Protein AF-A0A553NTA3-F1 (afdb_monomer)

Foldseek 3Di:
DDDDDDDDDDDDDDDDDDDDPDDDDDDDDPDDPPDDPPDPPDDPDPDDPQFWFAAPQQQAIDSDPVVSVVCVVVVVSVVVAPCQFDDPDDFDKDKDKAQDPVVVVVVCLVVLVVQQWDWDDDDPFKTKIDGLLAQPPDDPDDDRPCSDDNWRFMKMKGWHWGAPDPDNPDRTGPRTGTMIIIIHTSDTPDDDDLQSGDARPVLLLVLLVCVLVVNDPVLSQVVQVVVCVVPVSHRRDDPVSSVVSCVVLVRDDDPPPDDDDDDPPPPPPDPPDPDPSPPDPPPPPPPPVVVVVVVVVVVVVVVVVLVVLVVVLVVLVVVLVVVVPDPPDDPVVNVVSVVVSVVSVVVSVVVVVVVVVD

InterPro domains:
  IPR013087 Zinc finger C2H2-type [PS50157] (53-80)

pLDDT: mean 77.67, std 17.54, range [37.38, 97.25]

Nearest PDB structures (foldseek):
  5j2l-assembly1_B  TM=8.093E-01  e=4.383E+00  synthetic construct
  2q0o-assembly1_C  TM=8.498E-01  e=9.986E+00  Sinorhizobium fredii NGR234
  3lay-assembly1_J  TM=6.394E-01  e=9.416E+00  Salmonella enterica subsp. enterica serovar Typhimurium

Organism: Tigriopus californicus (NCBI:txid6832)

Radius of gyration: 33.19 Å; Cα contacts (8 Å, |Δi|>4): 346; chains: 1; bounding box: 99×61×91 Å

Structure (mmCIF, N/CA/C/O backbone):
data_AF-A0A553NTA3-F1
#
_entry.id   AF-A0A553NTA3-F1
#
loop_
_atom_site.group_PDB
_atom_site.id
_atom_site.type_symbol
_atom_site.label_atom_id
_atom_site.label_alt_id
_atom_site.label_comp_id
_atom_site.label_asym_id
_atom_site.label_entity_id
_atom_site.label_seq_id
_atom_site.pdbx_PDB_ins_code
_atom_site.Cartn_x
_atom_site.Cartn_y
_atom_site.Cartn_z
_atom_site.occupancy
_atom_site.B_iso_or_equiv
_atom_site.auth_seq_id
_atom_site.auth_comp_id
_atom_site.auth_asym_id
_atom_site.auth_atom_id
_atom_site.pdbx_PDB_model_num
ATOM 1 N N . MET A 1 1 ? -42.670 -29.962 12.485 1.00 43.25 1 MET A N 1
ATOM 2 C CA . MET A 1 1 ? -42.059 -28.717 11.975 1.00 43.25 1 MET A CA 1
ATOM 3 C C . MET A 1 1 ? -42.484 -28.593 10.528 1.00 43.25 1 MET A C 1
ATOM 5 O O . MET A 1 1 ? -42.242 -29.522 9.773 1.00 43.25 1 MET A O 1
ATOM 9 N N . ALA A 1 2 ? -43.254 -27.555 10.211 1.00 37.47 2 ALA A N 1
ATOM 10 C CA . ALA A 1 2 ? -43.907 -27.389 8.919 1.00 37.47 2 ALA A CA 1
ATOM 11 C C . ALA A 1 2 ? -42.908 -26.874 7.873 1.00 37.47 2 ALA A C 1
ATOM 13 O O . ALA A 1 2 ? -42.257 -25.853 8.089 1.00 37.47 2 ALA A O 1
ATOM 14 N N . GLU A 1 3 ? -42.793 -27.595 6.760 1.00 43.12 3 GLU A N 1
ATOM 15 C CA . GLU A 1 3 ? -42.038 -27.186 5.579 1.00 43.12 3 GLU A CA 1
ATOM 16 C C . GLU A 1 3 ? -42.851 -26.152 4.790 1.00 43.12 3 GLU A C 1
ATOM 18 O O . GLU A 1 3 ? -43.886 -26.470 4.205 1.00 43.12 3 GLU A O 1
ATOM 23 N N . MET A 1 4 ? -42.384 -24.903 4.767 1.00 47.22 4 MET A N 1
ATOM 24 C CA . MET A 1 4 ? -42.867 -23.885 3.834 1.00 47.22 4 MET A CA 1
ATOM 25 C C . MET A 1 4 ? -42.024 -23.948 2.559 1.00 47.22 4 MET A C 1
ATOM 27 O O . MET A 1 4 ? -40.854 -23.565 2.551 1.00 47.22 4 MET A O 1
ATOM 31 N N . ARG A 1 5 ? -42.627 -24.450 1.479 1.00 45.56 5 ARG A N 1
ATOM 32 C CA . ARG A 1 5 ? -42.113 -24.313 0.112 1.00 45.56 5 ARG A CA 1
ATOM 33 C C . ARG A 1 5 ? -42.476 -22.925 -0.416 1.00 45.56 5 ARG A C 1
ATOM 35 O O . ARG A 1 5 ? -43.644 -22.554 -0.383 1.00 45.56 5 ARG A O 1
ATOM 42 N N . ASN A 1 6 ? -41.480 -22.206 -0.925 1.00 46.06 6 ASN A N 1
ATOM 43 C CA . ASN A 1 6 ? -41.642 -20.979 -1.707 1.00 46.06 6 ASN A CA 1
ATOM 44 C C . ASN A 1 6 ? -41.780 -21.350 -3.196 1.00 46.06 6 ASN A C 1
ATOM 46 O O . ASN A 1 6 ? -40.856 -21.972 -3.727 1.00 46.06 6 ASN A O 1
ATOM 50 N N . PRO A 1 7 ? -42.887 -21.006 -3.874 1.00 58.50 7 PRO A N 1
ATOM 51 C CA . PRO A 1 7 ? -42.981 -21.028 -5.328 1.00 58.50 7 PRO A CA 1
ATOM 52 C C . PRO A 1 7 ? -42.823 -19.609 -5.909 1.00 58.50 7 PRO A C 1
ATOM 54 O O . PRO A 1 7 ? -43.088 -18.638 -5.205 1.00 58.50 7 PRO A O 1
ATOM 57 N N . LEU A 1 8 ? -42.525 -19.535 -7.216 1.00 47.47 8 LEU A N 1
ATOM 58 C CA . LEU A 1 8 ? -42.349 -18.333 -8.064 1.00 47.47 8 LEU A CA 1
ATOM 59 C C . LEU A 1 8 ? -40.892 -17.815 -8.010 1.00 47.47 8 LEU A C 1
ATOM 61 O O . LEU A 1 8 ? -40.367 -17.553 -6.938 1.00 47.47 8 LEU A O 1
ATOM 65 N N . ASP A 1 9 ? -40.108 -17.809 -9.092 1.00 45.38 9 ASP A N 1
ATOM 66 C CA . ASP A 1 9 ? -40.417 -17.192 -10.381 1.00 45.38 9 ASP A CA 1
ATOM 67 C C . ASP A 1 9 ? -40.017 -18.021 -11.612 1.00 45.38 9 ASP A C 1
ATOM 69 O O . ASP A 1 9 ? -38.935 -18.602 -11.716 1.00 45.38 9 ASP A O 1
ATOM 73 N N . VAL A 1 10 ? -40.941 -18.011 -12.570 1.00 47.94 10 VAL A N 1
ATOM 74 C CA . VAL A 1 10 ? -40.826 -18.492 -13.945 1.00 47.94 10 VAL A CA 1
ATOM 75 C C . VAL A 1 10 ? -40.303 -17.328 -14.788 1.00 47.94 10 VAL A C 1
ATOM 77 O O . VAL A 1 10 ? -40.961 -16.294 -14.869 1.00 47.94 10 VAL A O 1
ATOM 80 N N . VAL A 1 11 ? -39.142 -17.485 -15.426 1.00 55.44 11 VAL A N 1
ATOM 81 C CA . VAL A 1 11 ? -38.647 -16.533 -16.435 1.00 55.44 11 VAL A CA 1
ATOM 82 C C . VAL A 1 11 ? -39.011 -17.072 -17.824 1.00 55.44 11 VAL A C 1
ATOM 84 O O . VAL A 1 11 ? -38.673 -18.225 -18.107 1.00 55.44 11 VAL A O 1
ATOM 87 N N . PRO A 1 12 ? -39.691 -16.297 -18.692 1.00 59.12 12 PRO A N 1
ATOM 88 C CA . PRO A 1 12 ? -40.005 -16.727 -20.050 1.00 59.12 12 PRO A CA 1
ATOM 89 C C . PRO A 1 12 ? -38.754 -16.746 -20.933 1.00 59.12 12 PRO A C 1
ATOM 91 O O . PRO A 1 12 ? -37.949 -15.816 -20.924 1.00 59.12 12 PRO A O 1
ATOM 94 N N . LEU A 1 13 ? -38.630 -17.819 -21.710 1.00 54.59 13 LEU A N 1
ATOM 95 C CA . LEU A 1 13 ? -37.690 -17.980 -22.810 1.00 54.59 13 LEU A CA 1
ATOM 96 C C . LEU A 1 13 ? -38.308 -17.292 -24.042 1.00 54.59 13 LEU A C 1
ATOM 98 O O . LEU A 1 13 ? -39.323 -17.767 -24.547 1.00 54.59 13 LEU A O 1
ATOM 102 N N . GLU A 1 14 ? -37.744 -16.175 -24.501 1.00 54.28 14 GLU A N 1
ATOM 103 C CA . GLU A 1 14 ? -38.125 -15.575 -25.786 1.00 54.28 14 GLU A CA 1
ATOM 104 C C . GLU A 1 14 ? -37.114 -15.967 -26.867 1.00 54.28 14 GLU A C 1
ATOM 106 O O . GLU A 1 14 ? -35.981 -15.485 -26.910 1.00 54.28 14 GLU A O 1
ATOM 111 N N . ASP A 1 15 ? -37.572 -16.868 -27.735 1.00 52.31 15 ASP A N 1
ATOM 112 C CA . ASP A 1 15 ? -37.035 -17.139 -29.062 1.00 52.31 15 ASP A CA 1
ATOM 113 C C . ASP A 1 15 ? -37.340 -15.958 -29.994 1.00 52.31 15 ASP A C 1
ATOM 115 O O . ASP A 1 15 ? -38.503 -15.683 -30.290 1.00 52.31 15 ASP A O 1
ATOM 119 N N . GLN A 1 16 ? -36.310 -15.313 -30.544 1.00 49.25 16 GLN A N 1
ATOM 120 C CA . GLN A 1 16 ? -36.425 -14.606 -31.823 1.00 49.25 16 GLN A CA 1
ATOM 121 C C . GLN A 1 16 ? -35.212 -14.917 -32.696 1.00 49.25 16 GLN A C 1
ATOM 123 O O . GLN A 1 16 ? -34.158 -14.290 -32.615 1.00 49.25 16 GLN A O 1
ATOM 128 N N . ALA A 1 17 ? -35.397 -15.922 -33.549 1.00 48.81 17 ALA A N 1
ATOM 129 C CA . ALA A 1 17 ? -34.580 -16.165 -34.721 1.00 48.81 17 ALA A CA 1
ATOM 130 C C . ALA A 1 17 ? -35.102 -15.291 -35.872 1.00 48.81 17 ALA A C 1
ATOM 132 O O . ALA A 1 17 ? -36.117 -15.606 -36.492 1.00 48.81 17 ALA A O 1
ATOM 133 N N . THR A 1 18 ? -34.402 -14.202 -36.178 1.00 52.75 18 THR A N 1
ATOM 134 C CA . THR A 1 18 ? -34.519 -13.504 -37.462 1.00 52.75 18 THR A CA 1
ATOM 135 C C . THR A 1 18 ? -33.381 -13.967 -38.364 1.00 52.75 18 THR A C 1
ATOM 137 O O . THR A 1 18 ? -32.219 -13.601 -38.198 1.00 52.75 18 THR A O 1
ATOM 140 N N . ALA A 1 19 ? -33.724 -14.843 -39.307 1.00 48.69 19 ALA A N 1
ATOM 141 C CA . ALA A 1 19 ? -32.855 -15.236 -40.404 1.00 48.69 19 ALA A CA 1
ATOM 142 C C . ALA A 1 19 ? -32.821 -14.100 -41.433 1.00 48.69 19 ALA A C 1
ATOM 144 O O . ALA A 1 19 ? -33.771 -13.923 -42.194 1.00 48.69 19 ALA A O 1
ATOM 145 N N . ASP A 1 20 ? -31.735 -13.330 -41.435 1.00 49.38 20 ASP A N 1
ATOM 146 C CA . ASP A 1 20 ? -31.489 -12.292 -42.432 1.00 49.38 20 ASP A CA 1
ATOM 147 C C . ASP A 1 20 ? -30.629 -12.874 -43.567 1.00 49.38 20 ASP A C 1
ATOM 149 O O . ASP A 1 20 ? -29.444 -13.185 -43.403 1.00 49.38 20 ASP A O 1
ATOM 153 N N . LEU A 1 21 ? -31.265 -13.099 -44.719 1.00 55.56 21 LEU A N 1
ATOM 154 C CA . LEU A 1 21 ? -30.644 -13.568 -45.957 1.00 55.56 21 LEU A CA 1
ATOM 155 C C . LEU A 1 21 ? -29.811 -12.432 -46.566 1.00 55.56 21 LEU A C 1
ATOM 157 O O . LEU A 1 21 ? -30.273 -11.684 -47.425 1.00 55.56 21 LEU A O 1
ATOM 161 N N . SER A 1 22 ? -28.559 -12.319 -46.127 1.00 57.84 22 SER A N 1
ATOM 162 C CA . SER A 1 22 ? -27.581 -11.404 -46.718 1.00 57.84 22 SER A CA 1
ATOM 163 C C . SER A 1 22 ? -26.969 -12.001 -47.989 1.00 57.84 22 SER A C 1
ATOM 165 O O . SER A 1 22 ? -26.365 -13.074 -47.969 1.00 57.84 22 SER A O 1
ATOM 167 N N . LEU A 1 23 ? -27.134 -11.285 -49.103 1.00 61.41 23 LEU A N 1
ATOM 168 C CA . LEU A 1 23 ? -26.504 -11.548 -50.399 1.00 61.41 23 LEU A CA 1
ATOM 169 C C . LEU A 1 23 ? -24.963 -11.569 -50.297 1.00 61.41 23 LEU A C 1
ATOM 171 O O . LEU A 1 23 ? -24.394 -10.831 -49.490 1.00 61.41 23 LEU A O 1
ATOM 175 N N . PRO A 1 24 ? -24.265 -12.360 -51.135 1.00 60.53 24 PRO A N 1
ATOM 176 C CA . PRO A 1 24 ? -22.808 -12.399 -51.149 1.00 60.53 24 PRO A CA 1
ATOM 177 C C . PRO A 1 24 ? -22.231 -11.071 -51.655 1.00 60.53 24 PRO A C 1
ATOM 179 O O . PRO A 1 24 ? -22.451 -10.670 -52.799 1.00 60.53 24 PRO A O 1
ATOM 182 N N . SER A 1 25 ? -21.469 -10.400 -50.792 1.00 68.62 25 SER A N 1
ATOM 183 C CA . SER A 1 25 ? -20.693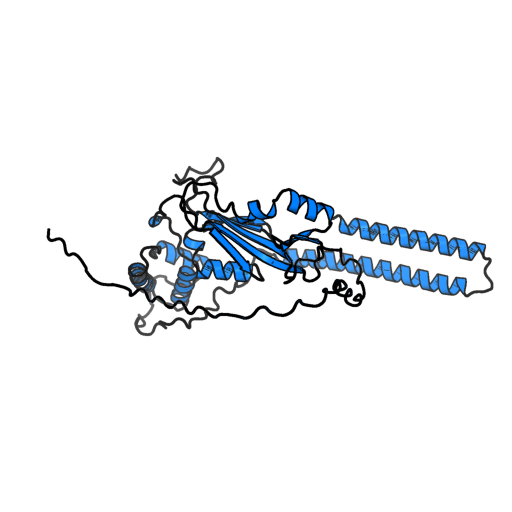 -9.210 -51.141 1.00 68.62 25 SER A CA 1
ATOM 184 C C . SER A 1 25 ? -19.638 -9.528 -52.212 1.00 68.62 25 SER A C 1
ATOM 186 O O . SER A 1 25 ? -19.045 -10.611 -52.186 1.00 68.62 25 SER A O 1
ATOM 188 N N . PRO A 1 26 ? -19.364 -8.595 -53.142 1.00 72.00 26 PRO A N 1
ATOM 189 C CA . PRO A 1 26 ? -18.332 -8.768 -54.158 1.00 72.00 26 PRO A CA 1
ATOM 190 C C . PRO A 1 26 ? -16.935 -8.915 -53.526 1.00 72.00 26 PRO A C 1
ATOM 192 O O . PRO A 1 26 ? -16.688 -8.374 -52.445 1.00 72.00 26 PRO A O 1
ATOM 195 N N . PRO A 1 27 ? -16.008 -9.632 -54.189 1.00 66.44 27 PRO A N 1
ATOM 196 C CA . PRO A 1 27 ? -14.665 -9.861 -53.673 1.00 66.44 27 PRO A CA 1
ATOM 197 C C . PRO A 1 27 ? -13.916 -8.535 -53.517 1.00 66.44 27 PRO A C 1
ATOM 199 O O . PRO A 1 27 ? -13.725 -7.791 -54.481 1.00 66.44 27 PRO A O 1
ATOM 202 N N . SER A 1 28 ? -13.489 -8.253 -52.287 1.00 66.62 28 SER A N 1
ATOM 203 C CA . SER A 1 28 ? -12.656 -7.099 -51.965 1.00 66.62 28 SER A CA 1
ATOM 204 C C . SER A 1 28 ? -11.348 -7.134 -52.766 1.00 66.62 28 SER A C 1
ATOM 206 O O . SER A 1 28 ? -10.752 -8.207 -52.911 1.00 66.62 28 SER A O 1
ATOM 208 N N . PRO A 1 29 ? -10.867 -5.982 -53.266 1.00 70.50 29 PRO A N 1
ATOM 209 C CA . PRO A 1 29 ? -9.582 -5.903 -53.945 1.00 70.50 29 PRO A CA 1
ATOM 210 C C . PRO A 1 29 ? -8.446 -6.356 -53.010 1.00 70.50 29 PRO A C 1
ATOM 212 O O . PRO A 1 29 ? -8.540 -6.159 -51.793 1.00 70.50 29 PRO A O 1
ATOM 215 N N . PRO A 1 30 ? -7.374 -6.963 -53.556 1.00 64.88 30 PRO A N 1
ATOM 216 C CA . PRO A 1 30 ? -6.257 -7.469 -52.769 1.00 64.88 30 PRO A CA 1
ATOM 217 C C . PRO A 1 30 ? -5.676 -6.342 -51.916 1.00 64.88 30 PRO A C 1
ATOM 219 O O . PRO A 1 30 ? -5.189 -5.336 -52.433 1.00 64.88 30 PRO A O 1
ATOM 222 N N . SER A 1 31 ? -5.769 -6.511 -50.598 1.00 60.03 31 SER A N 1
ATOM 223 C CA . SER A 1 31 ? -5.253 -5.569 -49.615 1.00 60.03 31 SER A CA 1
ATOM 224 C C . SER A 1 31 ? -3.749 -5.416 -49.825 1.00 60.03 31 SER A C 1
ATOM 226 O O . SER A 1 31 ? -2.985 -6.357 -49.604 1.00 60.03 31 SER A O 1
ATOM 228 N N . GLN A 1 32 ? -3.325 -4.239 -50.291 1.00 62.75 32 GLN A N 1
ATOM 229 C CA . GLN A 1 32 ? -1.912 -3.881 -50.298 1.00 62.75 32 GLN A CA 1
ATOM 230 C C . GLN A 1 32 ? -1.373 -4.015 -48.866 1.00 62.75 32 GLN A C 1
ATOM 232 O O . GLN A 1 32 ? -2.043 -3.561 -47.936 1.00 62.75 32 GLN A O 1
ATOM 237 N N . PRO A 1 33 ? -0.196 -4.635 -48.667 1.00 60.59 33 PRO A N 1
ATOM 238 C CA . PRO A 1 33 ? 0.420 -4.725 -47.354 1.00 60.59 33 PRO A CA 1
ATOM 239 C C . PRO A 1 33 ? 0.660 -3.308 -46.836 1.00 60.59 33 PRO A C 1
ATOM 241 O O . PRO A 1 33 ? 1.501 -2.577 -47.362 1.00 60.59 33 PRO A O 1
ATOM 244 N N . SER A 1 34 ? -0.130 -2.924 -45.834 1.00 56.81 34 SER A N 1
ATOM 245 C CA . SER A 1 34 ? -0.027 -1.658 -45.125 1.00 56.81 34 SER A CA 1
ATOM 246 C C . SER A 1 34 ? 1.423 -1.479 -44.701 1.00 56.81 34 SER A C 1
ATOM 248 O O . SER A 1 34 ? 1.960 -2.303 -43.955 1.00 56.81 34 SER A O 1
ATOM 250 N N . GLN A 1 35 ? 2.080 -0.440 -45.218 1.00 59.94 35 GLN A N 1
ATOM 251 C CA . GLN A 1 35 ? 3.416 -0.091 -44.761 1.00 59.94 35 GLN A CA 1
ATOM 252 C C . GLN A 1 35 ? 3.376 0.069 -43.233 1.00 59.94 35 GLN A C 1
ATOM 254 O O . GLN A 1 35 ? 2.409 0.634 -42.709 1.00 59.94 35 GLN A O 1
ATOM 259 N N . PRO A 1 36 ? 4.370 -0.469 -42.501 1.00 62.12 36 PRO A N 1
ATOM 260 C CA . PRO A 1 36 ? 4.424 -0.309 -41.058 1.00 62.12 36 PRO A CA 1
ATOM 261 C C . PRO A 1 36 ? 4.381 1.188 -40.729 1.00 62.12 36 PRO A C 1
ATOM 263 O O . PRO A 1 36 ? 5.022 1.965 -41.441 1.00 62.12 36 PRO A O 1
ATOM 266 N N . PRO A 1 37 ? 3.624 1.595 -39.694 1.00 64.56 37 PRO A N 1
ATOM 267 C CA . PRO A 1 37 ? 3.453 2.998 -39.345 1.00 64.56 37 PRO A CA 1
ATOM 268 C C . PRO A 1 37 ? 4.821 3.673 -39.255 1.00 64.56 37 PRO A C 1
ATOM 270 O O . PRO A 1 37 ? 5.710 3.190 -38.545 1.00 64.56 37 PRO A O 1
ATOM 273 N N . GLU A 1 38 ? 4.992 4.745 -40.032 1.00 53.22 38 GLU A N 1
ATOM 274 C CA . GLU A 1 38 ? 6.229 5.516 -40.073 1.00 53.22 38 GLU A CA 1
ATOM 275 C C . GLU A 1 38 ? 6.639 5.893 -38.649 1.00 53.22 38 GLU A C 1
ATOM 277 O O . GLU A 1 38 ? 5.829 6.343 -37.832 1.00 53.22 38 GLU A O 1
ATOM 282 N N . ARG A 1 39 ? 7.914 5.647 -38.334 1.00 56.12 39 ARG A N 1
ATOM 283 C CA . ARG A 1 39 ? 8.499 5.955 -37.030 1.00 56.12 39 ARG A CA 1
ATOM 284 C C . ARG A 1 39 ? 8.246 7.444 -36.750 1.00 56.12 39 ARG A C 1
ATOM 286 O O . ARG A 1 39 ? 8.665 8.259 -37.573 1.00 56.12 39 ARG A O 1
ATOM 293 N N . PRO A 1 40 ? 7.592 7.820 -35.633 1.00 57.38 40 PRO A N 1
ATOM 294 C CA . PRO A 1 40 ? 7.376 9.225 -35.324 1.00 57.38 40 PRO A CA 1
ATOM 295 C C . PRO A 1 40 ? 8.726 9.960 -35.305 1.00 57.38 40 PRO A C 1
ATOM 297 O O . PRO A 1 40 ? 9.733 9.360 -34.903 1.00 57.38 40 PRO A O 1
ATOM 300 N N . PRO A 1 41 ? 8.765 11.220 -35.777 1.00 52.00 41 PRO A N 1
ATOM 301 C CA . PRO A 1 41 ? 9.994 11.985 -35.922 1.00 52.00 41 PRO A CA 1
ATOM 302 C C . PRO A 1 41 ? 10.757 11.967 -34.602 1.00 52.00 41 PRO A C 1
ATOM 304 O O . PRO A 1 41 ? 10.201 12.267 -33.546 1.00 52.00 41 PRO A O 1
ATOM 307 N N . ALA A 1 42 ? 12.013 11.527 -34.684 1.00 41.75 42 ALA A N 1
ATOM 308 C CA . ALA A 1 42 ? 12.891 11.331 -33.546 1.00 41.75 42 ALA A CA 1
ATOM 309 C C . ALA A 1 42 ? 12.917 12.603 -32.690 1.00 41.75 42 ALA A C 1
ATOM 311 O O . ALA A 1 42 ? 13.457 13.630 -33.101 1.00 41.75 42 ALA A O 1
ATOM 312 N N . PHE A 1 43 ? 12.305 12.533 -31.507 1.00 47.25 43 PHE A N 1
ATOM 313 C CA . PHE A 1 43 ? 12.477 13.562 -30.493 1.00 47.25 43 PHE A CA 1
ATOM 314 C C . PHE A 1 43 ? 13.970 13.673 -30.154 1.00 47.25 43 PHE A C 1
ATOM 316 O O . PHE A 1 43 ? 14.673 12.657 -30.212 1.00 47.25 43 PHE A O 1
ATOM 323 N N . PRO A 1 44 ? 14.472 14.877 -29.822 1.00 44.12 44 PRO A N 1
ATOM 324 C CA . PRO A 1 44 ? 15.877 15.075 -29.511 1.00 44.12 44 PRO A CA 1
ATOM 325 C C . PRO A 1 44 ? 16.248 14.143 -28.364 1.00 44.12 44 PRO A C 1
ATOM 327 O O . PRO A 1 44 ? 15.721 14.262 -27.259 1.00 44.12 44 PRO A O 1
ATOM 330 N N . LEU A 1 45 ? 17.109 13.179 -28.682 1.00 42.88 45 LEU A N 1
ATOM 331 C CA . LEU A 1 45 ? 17.653 12.188 -27.772 1.00 42.88 45 LEU A CA 1
ATOM 332 C C . LEU A 1 45 ? 18.473 12.929 -26.713 1.00 42.88 45 LEU A C 1
ATOM 334 O O . LEU A 1 45 ? 19.672 13.151 -26.876 1.00 42.88 45 LEU A O 1
ATOM 338 N N . THR A 1 46 ? 17.823 13.345 -25.630 1.00 46.34 46 THR A N 1
ATOM 339 C CA . THR A 1 46 ? 18.521 13.533 -24.363 1.00 46.34 46 THR A CA 1
ATOM 340 C C . THR A 1 46 ? 19.131 12.178 -24.024 1.00 46.34 46 THR A C 1
ATOM 342 O O . THR A 1 46 ? 18.414 11.175 -24.042 1.00 46.34 46 THR A O 1
ATOM 345 N N . LEU A 1 47 ? 20.453 12.158 -23.837 1.00 44.84 47 LEU A N 1
ATOM 346 C CA . LEU A 1 47 ? 21.259 10.966 -23.577 1.00 44.84 47 LEU A CA 1
ATOM 347 C C . LEU A 1 47 ? 20.519 10.002 -22.631 1.00 44.84 47 LEU A C 1
ATOM 349 O O . LEU A 1 47 ? 20.036 10.426 -21.586 1.00 44.84 47 LEU A O 1
ATOM 353 N N . ASP A 1 48 ? 20.449 8.731 -23.029 1.00 49.66 48 ASP A N 1
ATOM 354 C CA . ASP A 1 48 ? 19.904 7.586 -22.282 1.00 49.66 48 ASP A CA 1
ATOM 355 C C . ASP A 1 48 ? 18.391 7.307 -22.345 1.00 49.66 48 ASP A C 1
ATOM 357 O O . ASP A 1 48 ? 17.823 6.683 -21.444 1.00 49.66 48 ASP A O 1
ATOM 361 N N . SER A 1 49 ? 17.720 7.602 -23.465 1.00 53.97 49 SER A N 1
ATOM 362 C CA . SER A 1 49 ? 16.487 6.867 -23.795 1.00 53.97 49 SER A CA 1
ATOM 363 C C . SER A 1 49 ? 16.836 5.419 -24.174 1.00 53.97 49 SER A C 1
ATOM 365 O O . SER A 1 49 ? 16.923 5.069 -25.354 1.00 53.97 49 SER A O 1
ATOM 367 N N . PHE A 1 50 ? 17.098 4.575 -23.175 1.00 69.88 50 PHE A N 1
ATOM 368 C CA . PHE A 1 50 ? 17.315 3.150 -23.390 1.00 69.88 50 PHE A CA 1
ATOM 369 C C . PHE A 1 50 ? 16.114 2.565 -24.136 1.00 69.88 50 PHE A C 1
ATOM 371 O O . PHE A 1 50 ? 14.959 2.783 -23.769 1.00 69.88 50 PHE A O 1
ATOM 378 N N . GLU A 1 51 ? 16.389 1.831 -25.209 1.00 85.00 51 GLU A N 1
ATOM 379 C CA . GLU A 1 51 ? 15.371 1.133 -25.980 1.00 85.00 51 GLU A CA 1
ATOM 380 C C . GLU A 1 51 ? 14.673 0.102 -25.078 1.00 85.00 51 GLU A C 1
ATOM 382 O O . GLU A 1 51 ? 15.231 -0.948 -24.753 1.00 85.00 51 GLU A O 1
ATOM 387 N N . MET A 1 52 ? 13.453 0.410 -24.634 1.00 90.94 52 MET A N 1
ATOM 388 C CA . MET A 1 52 ? 12.689 -0.478 -23.760 1.00 90.94 52 MET A CA 1
ATOM 389 C C . MET A 1 52 ? 11.803 -1.402 -24.587 1.00 90.94 52 MET A C 1
ATOM 391 O O . MET A 1 52 ? 11.009 -0.970 -25.423 1.00 90.94 52 MET A O 1
ATOM 395 N N . PHE A 1 53 ? 11.889 -2.696 -24.302 1.00 92.94 53 PHE A N 1
ATOM 396 C CA . PHE A 1 53 ? 11.084 -3.734 -24.934 1.00 92.94 53 PHE A CA 1
ATOM 397 C C . PHE A 1 53 ? 9.970 -4.159 -23.990 1.00 92.94 53 PHE A C 1
ATOM 399 O O . PHE A 1 53 ? 10.217 -4.318 -22.796 1.00 92.94 53 PHE A O 1
ATOM 406 N N . HIS A 1 54 ? 8.754 -4.388 -24.484 1.00 92.75 54 HIS A N 1
ATOM 407 C CA . HIS A 1 54 ? 7.648 -4.830 -23.632 1.00 92.75 54 HIS A CA 1
ATOM 408 C C . HIS A 1 54 ? 7.136 -6.228 -23.986 1.00 92.75 54 HIS A C 1
ATOM 410 O O . HIS A 1 54 ? 7.253 -6.718 -25.107 1.00 92.75 54 HIS A O 1
ATOM 416 N N . CYS A 1 55 ? 6.554 -6.899 -22.995 1.00 91.19 55 CYS A N 1
ATOM 417 C CA . CYS A 1 55 ? 5.798 -8.127 -23.207 1.00 91.19 55 CYS A CA 1
ATOM 418 C C . CYS A 1 55 ? 4.326 -7.784 -23.455 1.00 91.19 55 CYS A C 1
ATOM 420 O O . CYS A 1 55 ? 3.669 -7.273 -22.551 1.00 91.19 55 CYS A O 1
ATOM 422 N N . GLY A 1 56 ? 3.786 -8.114 -24.632 1.00 87.94 56 GLY A N 1
ATOM 423 C CA . GLY A 1 56 ? 2.383 -7.830 -24.971 1.00 87.94 56 GLY A CA 1
ATOM 424 C C . GLY A 1 56 ? 1.345 -8.524 -24.076 1.00 87.94 56 GLY A C 1
ATOM 425 O O . GLY A 1 56 ? 0.205 -8.086 -24.017 1.00 87.94 56 GLY A O 1
ATOM 426 N N . GLN A 1 57 ? 1.733 -9.567 -23.331 1.00 87.75 57 GLN A N 1
ATOM 427 C CA . GLN A 1 57 ? 0.828 -10.276 -22.416 1.00 87.75 57 GLN A CA 1
ATOM 428 C C . GLN A 1 57 ? 0.781 -9.649 -21.014 1.00 87.75 57 GLN A C 1
ATOM 430 O O . GLN A 1 57 ? -0.291 -9.336 -20.507 1.00 87.75 57 GLN A O 1
ATOM 435 N N . CYS A 1 58 ? 1.932 -9.458 -20.357 1.00 85.69 58 CYS A N 1
ATOM 436 C CA . CYS A 1 58 ? 1.975 -8.953 -18.974 1.00 85.69 58 CYS A CA 1
ATOM 437 C C . CYS A 1 58 ? 2.318 -7.464 -18.856 1.00 85.69 58 CYS A C 1
ATOM 439 O O . CYS A 1 58 ? 2.350 -6.942 -17.742 1.00 85.69 58 CYS A O 1
ATOM 441 N N . ARG A 1 59 ? 2.616 -6.793 -19.976 1.00 88.88 59 AR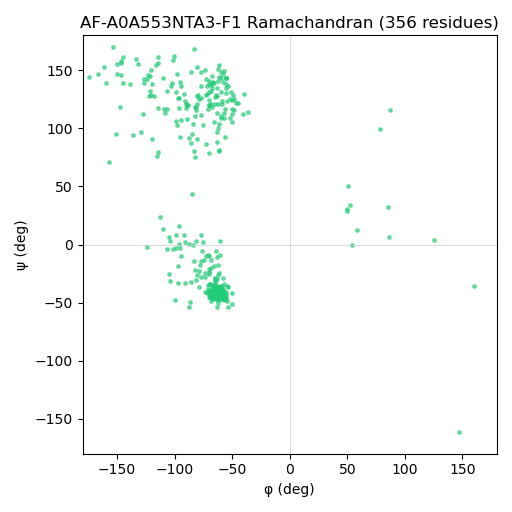G A N 1
ATOM 442 C CA . ARG A 1 59 ? 3.036 -5.383 -20.066 1.00 88.88 59 ARG A CA 1
ATOM 443 C C . ARG A 1 59 ? 4.307 -5.023 -19.289 1.00 88.88 59 ARG A C 1
ATOM 445 O O . ARG A 1 59 ? 4.619 -3.845 -19.129 1.00 88.88 59 ARG A O 1
ATOM 452 N N . LYS A 1 60 ? 5.064 -6.022 -18.825 1.00 89.94 60 LYS A N 1
ATOM 453 C CA . LYS A 1 60 ? 6.383 -5.815 -18.219 1.00 89.94 60 LYS A CA 1
ATOM 454 C C . LYS A 1 60 ? 7.358 -5.303 -19.276 1.00 89.94 60 LYS A C 1
ATOM 456 O O . LYS A 1 60 ? 7.343 -5.800 -20.405 1.00 89.94 60 LYS A O 1
ATOM 461 N N . THR A 1 61 ? 8.201 -4.354 -18.891 1.00 92.25 61 THR A N 1
ATOM 462 C CA . THR A 1 61 ? 9.258 -3.809 -19.742 1.00 92.25 61 THR A CA 1
ATOM 463 C C . THR A 1 61 ? 10.628 -4.389 -19.400 1.00 92.25 61 THR A C 1
ATOM 465 O O . THR A 1 61 ? 10.845 -4.967 -18.329 1.00 92.25 61 THR A O 1
ATOM 468 N N . PHE A 1 62 ? 11.531 -4.303 -20.368 1.00 92.62 62 PHE A N 1
ATOM 469 C CA . PHE A 1 62 ? 12.841 -4.928 -20.371 1.00 92.62 62 PHE A CA 1
ATOM 470 C C . PHE A 1 62 ? 13.834 -4.006 -21.068 1.00 92.62 62 PHE A C 1
ATOM 472 O O . PHE A 1 62 ? 13.527 -3.477 -22.132 1.00 92.62 62 PHE A O 1
ATOM 479 N N . SER A 1 63 ? 15.045 -3.896 -20.529 1.00 91.50 63 SER A N 1
ATOM 480 C CA . SER A 1 63 ? 16.129 -3.114 -21.138 1.00 91.50 63 SER A CA 1
ATOM 481 C C . SER A 1 63 ? 16.733 -3.763 -22.386 1.00 91.50 63 SER A C 1
ATOM 483 O O . SER A 1 63 ? 17.541 -3.150 -23.071 1.00 91.50 63 SER A O 1
ATOM 485 N N . CYS A 1 64 ? 16.388 -5.021 -22.693 1.00 92.69 64 CYS A N 1
ATOM 486 C CA . CYS A 1 64 ? 16.890 -5.692 -23.889 1.00 92.69 64 CYS A CA 1
ATOM 487 C C . CYS A 1 64 ? 15.882 -6.668 -24.506 1.00 92.69 64 CYS A C 1
ATOM 489 O O . CYS A 1 64 ? 15.152 -7.389 -23.814 1.00 92.69 64 CYS A O 1
ATOM 491 N N . ARG A 1 65 ? 15.907 -6.761 -25.839 1.00 93.94 65 ARG A N 1
ATOM 492 C CA . ARG A 1 65 ? 15.019 -7.616 -26.639 1.00 93.94 65 ARG A CA 1
ATOM 493 C C . ARG A 1 65 ? 15.126 -9.096 -26.276 1.00 93.94 65 ARG A C 1
ATOM 495 O O . ARG A 1 65 ? 14.118 -9.803 -26.208 1.00 93.94 65 ARG A O 1
ATOM 502 N N . THR A 1 66 ? 16.346 -9.573 -26.028 1.00 95.38 66 THR A N 1
ATOM 503 C CA . THR A 1 66 ? 16.620 -10.977 -25.692 1.00 95.38 66 THR A CA 1
ATOM 504 C C . THR A 1 66 ? 15.949 -11.380 -24.381 1.00 95.38 66 THR A C 1
ATOM 506 O O . THR A 1 66 ? 15.345 -12.451 -24.314 1.00 95.38 66 THR A O 1
ATOM 509 N N . SER A 1 67 ? 15.962 -10.514 -23.361 1.00 94.38 67 SER A N 1
ATOM 510 C CA . SER A 1 67 ? 15.287 -10.797 -22.087 1.00 94.38 67 SER A CA 1
ATOM 511 C C . SER A 1 67 ? 13.761 -10.806 -22.232 1.00 94.38 67 SER A C 1
ATOM 513 O O . SER A 1 67 ? 13.115 -11.722 -21.722 1.00 94.38 67 SER A O 1
ATOM 515 N N . ALA A 1 68 ? 13.186 -9.888 -23.018 1.00 93.31 68 ALA A N 1
ATOM 516 C CA . ALA A 1 68 ? 11.756 -9.889 -23.334 1.00 93.31 68 ALA A CA 1
ATOM 517 C C . ALA A 1 68 ? 11.327 -11.162 -24.090 1.00 93.31 68 ALA A C 1
ATOM 519 O O . ALA A 1 68 ? 10.271 -11.738 -23.817 1.00 93.31 68 ALA A O 1
ATOM 520 N N . ARG A 1 69 ? 12.147 -11.644 -25.034 1.00 94.31 69 ARG A N 1
ATOM 521 C CA . ARG A 1 69 ? 11.917 -12.923 -25.732 1.00 94.31 69 ARG A CA 1
ATOM 522 C C . ARG A 1 69 ? 12.029 -14.121 -24.794 1.00 94.31 69 ARG A C 1
ATOM 524 O O . ARG A 1 69 ? 11.146 -14.971 -24.818 1.00 94.31 69 ARG A O 1
ATOM 531 N N . SER A 1 70 ? 13.066 -14.173 -23.958 1.00 95.56 70 SER A N 1
ATOM 532 C CA . SER A 1 70 ? 13.245 -15.236 -22.960 1.00 95.56 70 SER A CA 1
ATOM 533 C C . SER A 1 70 ? 12.056 -15.297 -21.995 1.00 95.56 70 SER A C 1
ATOM 535 O O . SER A 1 70 ? 11.476 -16.359 -21.782 1.00 95.56 70 SER A O 1
ATOM 537 N N . HIS A 1 71 ? 11.605 -14.137 -21.511 1.00 93.56 71 HIS A N 1
ATOM 538 C CA . HIS A 1 71 ? 10.420 -14.012 -20.670 1.00 93.56 71 HIS A CA 1
ATOM 539 C C . HIS A 1 71 ? 9.152 -14.572 -21.335 1.00 93.56 71 HIS A C 1
ATOM 541 O O . HIS A 1 71 ? 8.426 -15.340 -20.700 1.00 93.56 71 HIS A O 1
ATOM 547 N N . ARG A 1 72 ? 8.903 -14.212 -22.604 1.00 92.31 72 ARG A N 1
ATOM 548 C CA . ARG A 1 72 ? 7.772 -14.728 -23.395 1.00 92.31 72 ARG A CA 1
ATOM 549 C C . ARG A 1 72 ? 7.882 -16.239 -23.611 1.00 92.31 72 ARG A C 1
ATOM 551 O O . ARG A 1 72 ? 6.927 -16.953 -23.343 1.00 92.31 72 ARG A O 1
ATOM 558 N N . LYS A 1 73 ? 9.056 -16.737 -24.016 1.00 94.19 73 LYS A N 1
ATOM 559 C CA . LYS A 1 73 ? 9.303 -18.170 -24.255 1.00 94.19 73 LYS A CA 1
ATOM 560 C C . LYS A 1 73 ? 9.092 -19.012 -22.995 1.00 94.19 73 LYS A C 1
ATOM 562 O O . LYS A 1 73 ? 8.558 -20.110 -23.079 1.00 94.19 73 LYS A O 1
ATOM 567 N N . ALA A 1 74 ? 9.491 -18.494 -21.835 1.00 93.19 74 ALA A N 1
ATOM 568 C CA . ALA A 1 74 ? 9.305 -19.162 -20.552 1.00 93.19 74 ALA A CA 1
ATOM 569 C C . ALA A 1 74 ? 7.861 -19.084 -20.016 1.00 93.19 74 ALA A C 1
ATOM 571 O O . ALA A 1 74 ? 7.588 -19.655 -18.963 1.00 93.19 74 ALA A O 1
ATOM 572 N N . ASN A 1 75 ? 6.954 -18.343 -20.673 1.00 87.88 75 ASN A N 1
ATOM 573 C CA . ASN A 1 75 ? 5.612 -18.022 -20.166 1.00 87.88 75 ASN A CA 1
ATOM 574 C C . ASN A 1 75 ? 5.621 -17.477 -18.722 1.00 87.88 75 ASN A C 1
ATOM 576 O O . ASN A 1 75 ? 4.671 -17.641 -17.954 1.00 87.88 75 ASN A O 1
ATOM 580 N N . ALA A 1 76 ? 6.702 -16.787 -18.341 1.00 86.19 76 ALA A N 1
ATOM 581 C CA . ALA A 1 76 ? 6.885 -16.283 -16.981 1.00 86.19 76 ALA A CA 1
ATOM 582 C C . ALA A 1 76 ? 5.890 -15.160 -16.625 1.00 86.19 76 ALA A C 1
ATOM 584 O O . ALA A 1 76 ? 5.645 -14.897 -15.448 1.00 86.19 76 ALA A O 1
ATOM 585 N N . CYS A 1 77 ? 5.303 -14.509 -17.635 1.00 82.00 77 CYS A N 1
ATOM 586 C CA . CYS A 1 77 ? 4.184 -13.574 -17.512 1.00 82.00 77 CYS A CA 1
ATOM 587 C C . CYS A 1 77 ? 3.000 -14.194 -16.761 1.00 82.00 77 CYS A C 1
ATOM 589 O O . CYS A 1 77 ? 2.546 -13.637 -15.762 1.00 82.00 77 CYS A O 1
ATOM 591 N N . ARG A 1 78 ? 2.539 -15.356 -17.228 1.00 75.38 78 ARG A N 1
ATOM 592 C CA . ARG A 1 78 ? 1.308 -16.005 -16.777 1.00 75.38 78 ARG A CA 1
ATOM 593 C C . ARG A 1 78 ? 1.429 -16.512 -15.344 1.00 75.38 78 ARG A C 1
ATOM 595 O O . ARG A 1 78 ? 0.600 -16.189 -14.497 1.00 75.38 78 ARG A O 1
ATOM 602 N N . ASN A 1 79 ? 2.543 -17.176 -15.042 1.00 70.00 79 ASN A N 1
ATOM 603 C CA . ASN A 1 79 ? 2.810 -17.710 -13.706 1.00 70.00 79 ASN A CA 1
ATOM 604 C C . ASN A 1 79 ? 2.796 -16.612 -12.635 1.00 70.00 79 ASN A C 1
ATOM 606 O O . ASN A 1 79 ? 2.275 -16.815 -11.546 1.00 70.00 79 ASN A O 1
ATOM 610 N N . SER A 1 80 ? 3.314 -15.422 -12.953 1.00 68.31 80 SER A N 1
ATOM 611 C CA . SER A 1 80 ? 3.344 -14.310 -11.997 1.00 68.31 80 SER A CA 1
ATOM 612 C C . SER A 1 80 ? 1.969 -13.710 -11.678 1.00 68.31 80 SER A C 1
ATOM 614 O O . SER A 1 80 ? 1.812 -13.107 -10.619 1.00 68.31 80 SER A O 1
ATOM 616 N N . GLN A 1 81 ? 0.989 -13.872 -12.572 1.00 66.56 81 GLN A N 1
ATOM 617 C CA . GLN A 1 81 ? -0.354 -13.308 -12.424 1.00 66.56 81 GLN A CA 1
ATOM 618 C C . GLN A 1 81 ? -1.357 -14.317 -11.848 1.00 66.56 81 GLN A C 1
ATOM 620 O O . GLN A 1 81 ? -2.245 -13.921 -11.097 1.00 66.56 81 GLN A O 1
ATOM 625 N N . GLU A 1 82 ? -1.215 -15.608 -12.161 1.00 66.31 82 GLU A N 1
ATOM 626 C CA . GLU A 1 82 ? -2.221 -16.624 -11.821 1.00 66.31 82 GLU A CA 1
ATOM 627 C C . GLU A 1 82 ? -1.991 -17.295 -10.455 1.00 66.31 82 GLU A C 1
ATOM 629 O O . GLU A 1 82 ? -2.960 -17.595 -9.754 1.00 66.31 82 GLU A O 1
ATOM 634 N N . THR A 1 83 ? -0.744 -17.482 -9.999 1.00 65.75 83 THR A N 1
ATOM 635 C CA . THR A 1 83 ? -0.487 -18.148 -8.706 1.00 65.75 83 THR A CA 1
ATOM 636 C C . THR A 1 83 ? -0.636 -17.182 -7.531 1.00 65.75 83 THR A C 1
ATOM 638 O O . THR A 1 83 ? 0.336 -16.719 -6.929 1.00 65.75 83 THR A O 1
ATOM 641 N N . THR A 1 84 ? -1.880 -16.857 -7.199 1.00 69.38 84 THR A N 1
ATOM 642 C CA . THR A 1 84 ? -2.241 -15.944 -6.106 1.00 69.38 84 THR A CA 1
ATOM 643 C C . THR A 1 84 ? -2.046 -16.568 -4.721 1.00 69.38 84 THR A C 1
ATOM 645 O O . THR A 1 84 ? -1.802 -15.849 -3.749 1.00 69.38 84 THR A O 1
ATOM 648 N N . CYS A 1 85 ? -2.087 -17.899 -4.618 1.00 78.88 85 CYS A N 1
ATOM 649 C CA . CYS A 1 85 ? -1.954 -18.657 -3.378 1.00 78.88 85 CYS A CA 1
ATOM 650 C C . CYS A 1 85 ? -1.715 -20.152 -3.696 1.00 78.88 85 CYS A C 1
ATOM 652 O O . CYS A 1 85 ? -2.215 -20.640 -4.702 1.00 78.88 85 CYS A O 1
ATOM 654 N N . SER A 1 86 ? -0.935 -20.865 -2.872 1.00 80.75 86 SER A N 1
ATOM 655 C CA . SER A 1 86 ? -0.669 -22.313 -3.014 1.00 80.75 86 SER A CA 1
ATOM 656 C C . SER A 1 86 ? -1.593 -23.202 -2.177 1.00 80.75 86 SER A C 1
ATOM 658 O O . SER A 1 86 ? -1.548 -24.423 -2.301 1.00 80.75 86 SER A O 1
ATOM 660 N N . ALA A 1 87 ? -2.380 -22.615 -1.274 1.00 83.44 87 ALA A N 1
ATOM 661 C CA . ALA A 1 87 ? -3.253 -23.367 -0.385 1.00 83.44 87 ALA A CA 1
ATOM 662 C C . ALA A 1 87 ? -4.512 -23.851 -1.116 1.00 83.44 87 ALA A C 1
ATOM 664 O O . ALA A 1 87 ? -5.036 -23.169 -1.989 1.00 83.44 87 ALA A O 1
ATOM 665 N N . ASN A 1 88 ? -5.040 -25.001 -0.699 1.00 84.25 88 ASN A N 1
ATOM 666 C CA . ASN A 1 88 ? -6.285 -25.548 -1.230 1.00 84.25 88 ASN A CA 1
ATOM 667 C C . ASN A 1 88 ? -7.499 -24.859 -0.578 1.00 84.25 88 ASN A C 1
ATOM 669 O O . ASN A 1 88 ? -7.953 -25.270 0.489 1.00 84.25 88 ASN A O 1
ATOM 673 N N . HIS A 1 89 ? -7.982 -23.773 -1.180 1.00 84.69 89 HIS A N 1
ATOM 674 C CA . HIS A 1 89 ? -9.221 -23.097 -0.791 1.00 84.69 89 HIS A CA 1
ATOM 675 C C . HIS A 1 89 ? -9.828 -22.357 -1.989 1.00 84.69 89 HIS A C 1
ATOM 677 O O . HIS A 1 89 ? -9.193 -22.210 -3.033 1.00 84.69 89 HIS A O 1
ATOM 683 N N . LYS A 1 90 ? -11.064 -21.863 -1.849 1.00 89.06 90 LYS A N 1
ATOM 684 C CA . LYS A 1 90 ? -11.691 -21.038 -2.887 1.00 89.06 90 LYS A CA 1
ATOM 685 C C . LYS A 1 90 ? -10.918 -19.726 -3.016 1.00 89.06 90 LYS A C 1
ATOM 687 O O . LYS A 1 90 ? -11.020 -18.858 -2.157 1.00 89.06 90 LYS A O 1
ATOM 692 N N . HIS A 1 91 ? -10.126 -19.572 -4.068 1.00 88.19 91 HIS A N 1
ATOM 693 C CA . HIS A 1 91 ? -9.369 -18.343 -4.260 1.00 88.19 91 HIS A CA 1
ATOM 694 C C . HIS A 1 91 ? -10.290 -17.179 -4.621 1.00 88.19 91 HIS A C 1
ATOM 696 O O . HIS A 1 91 ? -11.184 -17.299 -5.458 1.00 88.19 91 HIS A O 1
ATOM 702 N N . LYS A 1 92 ? -10.012 -16.022 -4.021 1.00 91.19 92 LYS A N 1
ATOM 703 C CA . LYS A 1 92 ? -10.538 -14.727 -4.453 1.00 91.19 92 LYS A CA 1
ATOM 704 C C . LYS A 1 92 ? -9.355 -13.882 -4.927 1.00 91.19 92 LYS A C 1
ATOM 706 O O . LYS A 1 92 ? -8.812 -13.111 -4.125 1.00 91.19 92 LYS A O 1
ATOM 711 N N . PRO A 1 93 ? -8.875 -14.111 -6.165 1.00 91.88 93 PRO A N 1
ATOM 712 C CA . PRO A 1 93 ? -7.722 -13.402 -6.687 1.00 91.88 93 PRO A CA 1
ATOM 713 C C . PRO A 1 93 ? -8.056 -11.922 -6.880 1.00 91.88 93 PRO A C 1
ATOM 715 O O . PRO A 1 93 ? -9.171 -11.563 -7.254 1.00 91.88 93 PRO A O 1
ATOM 718 N N . ILE A 1 94 ? -7.070 -11.067 -6.641 1.00 93.81 94 ILE A N 1
ATOM 719 C CA . ILE A 1 94 ? -7.111 -9.651 -7.002 1.00 93.81 94 ILE A CA 1
ATOM 720 C C . ILE A 1 94 ? -5.941 -9.334 -7.924 1.00 93.81 94 ILE A C 1
ATOM 722 O O . ILE A 1 94 ? -4.858 -9.900 -7.775 1.00 93.81 94 ILE A O 1
ATOM 726 N N . SER A 1 95 ? -6.177 -8.434 -8.873 1.00 92.44 95 SER A N 1
ATOM 727 C CA . SER A 1 95 ? -5.162 -7.872 -9.762 1.00 92.44 95 SER A CA 1
ATOM 728 C C . SER A 1 95 ? -5.612 -6.469 -10.158 1.00 92.44 95 SER A C 1
ATOM 730 O O . SER A 1 95 ? -6.449 -6.292 -11.038 1.00 92.44 95 SER A O 1
ATOM 732 N N . LEU A 1 96 ? -5.124 -5.475 -9.425 1.00 93.88 96 LEU A N 1
ATOM 733 C CA . LEU A 1 96 ? -5.493 -4.069 -9.551 1.00 93.88 96 LEU A CA 1
ATOM 734 C C . LEU A 1 96 ? -4.250 -3.243 -9.877 1.00 93.88 96 LEU A C 1
ATOM 736 O O . LEU A 1 96 ? -3.141 -3.586 -9.464 1.00 93.88 96 LEU A O 1
ATOM 740 N N . LYS A 1 97 ? -4.438 -2.144 -10.605 1.00 94.38 97 LYS A N 1
ATOM 741 C CA . LYS A 1 97 ? -3.377 -1.199 -10.967 1.00 94.38 97 LYS A CA 1
ATOM 742 C C . LYS A 1 97 ? -3.722 0.171 -10.404 1.00 94.38 97 LYS A C 1
ATOM 744 O O . LYS A 1 97 ? -4.871 0.584 -10.492 1.00 94.38 97 LYS A O 1
ATOM 749 N N . PHE A 1 98 ? -2.719 0.845 -9.862 1.00 96.12 98 PHE A N 1
ATOM 750 C CA . PHE A 1 98 ? -2.819 2.191 -9.308 1.00 96.12 98 PHE A CA 1
ATOM 751 C C . PHE A 1 98 ? -1.679 3.049 -9.842 1.00 96.12 98 PHE A C 1
ATOM 753 O O . PHE A 1 98 ? -0.609 2.529 -10.180 1.00 96.12 98 PHE A O 1
ATOM 760 N N . ASP A 1 99 ? -1.881 4.360 -9.868 1.00 95.19 99 ASP A N 1
ATOM 761 C CA . ASP A 1 99 ? -0.854 5.299 -10.313 1.00 95.19 99 ASP A CA 1
ATOM 762 C C . ASP A 1 99 ? 0.199 5.548 -9.225 1.00 95.19 99 ASP A C 1
ATOM 764 O O . ASP A 1 99 ? 1.341 5.891 -9.524 1.00 95.19 99 ASP A O 1
ATOM 768 N N . SER A 1 100 ? -0.143 5.323 -7.952 1.00 95.56 100 SER A N 1
ATOM 769 C CA . SER A 1 100 ? 0.792 5.508 -6.840 1.00 95.56 100 SER A CA 1
ATOM 770 C C . SER A 1 100 ? 0.608 4.502 -5.702 1.00 95.56 100 SER A C 1
ATOM 772 O O . SER A 1 100 ? -0.442 3.882 -5.525 1.00 95.56 100 SER A O 1
ATOM 774 N N . MET A 1 101 ? 1.643 4.372 -4.862 1.00 94.94 101 MET A N 1
ATOM 775 C CA . MET A 1 101 ? 1.572 3.555 -3.642 1.00 94.94 101 MET A CA 1
ATOM 776 C C . MET A 1 101 ? 0.569 4.122 -2.630 1.00 94.94 101 MET A C 1
ATOM 778 O O . MET A 1 101 ? 0.003 3.357 -1.851 1.00 94.94 101 MET A O 1
ATOM 782 N N . ALA A 1 102 ? 0.361 5.442 -2.631 1.00 95.50 102 ALA A N 1
ATOM 783 C CA . ALA A 1 102 ? -0.586 6.109 -1.745 1.00 95.50 102 ALA A CA 1
ATOM 784 C C . ALA A 1 102 ? -2.032 5.755 -2.112 1.00 95.50 102 ALA A C 1
ATOM 786 O O . ALA A 1 102 ? -2.806 5.378 -1.238 1.00 95.50 102 ALA A O 1
ATOM 787 N N . GLU A 1 103 ? -2.361 5.785 -3.403 1.00 97.25 103 GLU A N 1
ATOM 788 C CA . GLU A 1 103 ? -3.677 5.397 -3.920 1.00 97.25 103 GLU A CA 1
ATOM 789 C C . GLU A 1 103 ? -3.982 3.919 -3.622 1.00 97.25 103 GLU A C 1
ATOM 791 O O . GLU A 1 103 ? -5.031 3.584 -3.070 1.00 97.25 103 GLU A O 1
ATOM 796 N N . ALA A 1 104 ? -3.012 3.033 -3.869 1.00 97.00 104 ALA A N 1
ATOM 797 C CA . ALA A 1 104 ? -3.121 1.616 -3.529 1.00 97.00 104 ALA A CA 1
ATOM 798 C C . ALA A 1 104 ? -3.320 1.390 -2.014 1.00 97.00 104 ALA A C 1
ATOM 800 O O . ALA A 1 104 ? -4.039 0.479 -1.583 1.00 97.00 104 ALA A O 1
ATOM 801 N N . GLU A 1 105 ? -2.676 2.208 -1.177 1.00 95.38 105 GLU A N 1
ATOM 802 C CA . GLU A 1 105 ? -2.866 2.177 0.271 1.00 95.38 105 GLU A CA 1
ATOM 803 C C . GLU A 1 105 ? -4.245 2.709 0.680 1.00 95.38 105 GLU A C 1
ATOM 805 O O . GLU A 1 105 ? -4.869 2.122 1.561 1.00 95.38 105 GLU A O 1
ATOM 810 N N . GLN A 1 106 ? -4.760 3.751 0.033 1.00 95.94 106 GLN A N 1
ATOM 811 C CA . GLN A 1 106 ? -6.109 4.256 0.281 1.00 95.94 106 GLN A CA 1
ATOM 812 C C . GLN A 1 106 ? -7.169 3.217 -0.091 1.00 95.94 106 GLN A C 1
ATOM 814 O O . GLN A 1 106 ? -8.065 2.958 0.712 1.00 95.94 106 GLN A O 1
ATOM 819 N N . TRP A 1 107 ? -7.021 2.544 -1.237 1.00 96.88 107 TRP A N 1
ATOM 820 C CA . TRP A 1 107 ? -7.881 1.423 -1.623 1.00 96.88 107 TRP A CA 1
ATOM 821 C C . TRP A 1 107 ? -7.901 0.325 -0.552 1.00 96.88 107 TRP A C 1
ATOM 823 O O . TRP A 1 107 ? -8.970 -0.149 -0.160 1.00 96.88 107 TRP A O 1
ATOM 833 N N . ARG A 1 108 ? -6.729 -0.041 -0.015 1.00 96.38 108 ARG A N 1
ATOM 834 C CA . ARG A 1 108 ? -6.610 -1.037 1.062 1.00 96.38 108 ARG A CA 1
ATOM 835 C C . ARG A 1 108 ? -7.431 -0.656 2.289 1.00 96.38 108 ARG A C 1
ATOM 837 O O . ARG A 1 108 ? -8.069 -1.518 2.887 1.00 96.38 108 ARG A O 1
ATOM 844 N N . LEU A 1 109 ? -7.340 0.611 2.688 1.00 95.12 109 LEU A N 1
ATOM 845 C CA . LEU A 1 109 ? -8.014 1.139 3.869 1.00 95.12 109 LEU A CA 1
ATOM 846 C C . LEU A 1 109 ? -9.521 1.257 3.641 1.00 95.12 109 LEU A C 1
ATOM 848 O O . LEU A 1 109 ? -10.278 0.864 4.518 1.00 95.12 109 LEU A O 1
ATOM 852 N N . GLY A 1 110 ? -9.946 1.717 2.460 1.00 94.44 110 GLY A N 1
ATOM 853 C CA . GLY A 1 110 ? -11.358 1.813 2.081 1.00 94.44 110 GLY A CA 1
ATOM 854 C C . GLY A 1 110 ? -12.066 0.457 2.025 1.00 94.44 110 GLY A C 1
ATOM 855 O O . GLY A 1 110 ? -13.247 0.373 2.328 1.00 94.44 110 GLY A O 1
ATOM 856 N N . ASN A 1 111 ? -11.330 -0.614 1.715 1.00 95.31 111 ASN A N 1
ATOM 857 C CA . ASN A 1 111 ? -11.823 -1.995 1.779 1.00 95.31 111 ASN A CA 1
ATOM 858 C C . ASN A 1 111 ? -11.560 -2.666 3.142 1.00 95.31 111 ASN A C 1
ATOM 860 O O . ASN A 1 111 ? -11.715 -3.878 3.270 1.00 95.31 111 ASN A O 1
ATOM 864 N N . GLU A 1 112 ? -11.085 -1.904 4.134 1.00 94.69 112 GLU A N 1
ATOM 865 C CA . GLU A 1 112 ? -10.757 -2.353 5.493 1.00 94.69 112 GLU A CA 1
ATOM 866 C C . GLU A 1 112 ? -9.866 -3.610 5.566 1.00 94.69 112 GLU A C 1
ATOM 868 O O . GLU A 1 112 ? -9.884 -4.370 6.539 1.00 94.69 112 GLU A O 1
ATOM 873 N N . LEU A 1 113 ? -9.021 -3.835 4.555 1.00 96.00 113 LEU A N 1
ATOM 874 C CA . LEU A 1 113 ? -8.173 -5.031 4.478 1.00 96.00 113 LEU A CA 1
ATOM 875 C C . LEU A 1 113 ? -7.121 -5.068 5.595 1.00 96.00 113 LEU A C 1
ATOM 877 O O . LEU A 1 113 ? -6.580 -6.127 5.914 1.00 96.00 113 LEU A O 1
ATOM 881 N N . ASP A 1 114 ? -6.834 -3.930 6.229 1.00 95.88 114 ASP A N 1
ATOM 882 C CA . ASP A 1 114 ? -5.926 -3.828 7.371 1.00 95.88 114 ASP A CA 1
ATOM 883 C C . ASP A 1 114 ? -6.458 -4.502 8.653 1.00 95.88 114 ASP A C 1
ATOM 885 O O . ASP A 1 114 ? -5.674 -4.756 9.581 1.00 95.88 114 ASP A O 1
ATOM 889 N N . ARG A 1 115 ? -7.756 -4.853 8.684 1.00 94.88 115 ARG A N 1
ATOM 890 C CA . ARG A 1 115 ? -8.366 -5.722 9.705 1.00 94.88 115 ARG A CA 1
ATOM 891 C C . ARG A 1 115 ? -7.775 -7.127 9.689 1.00 94.88 115 ARG A C 1
ATOM 893 O O . ARG A 1 115 ? -7.483 -7.692 10.747 1.00 94.88 115 ARG A O 1
ATOM 900 N N . TYR A 1 116 ? -7.600 -7.674 8.487 1.00 95.25 116 TYR A N 1
ATOM 901 C CA . TYR A 1 116 ? -7.275 -9.083 8.257 1.00 95.25 116 TYR A CA 1
ATOM 902 C C . TYR A 1 116 ? -5.812 -9.287 7.882 1.00 95.25 116 TYR A C 1
ATOM 904 O O . TYR A 1 116 ? -5.207 -10.291 8.271 1.00 95.25 116 TYR A O 1
ATOM 912 N N . PHE A 1 117 ? -5.217 -8.307 7.205 1.00 95.38 117 PHE A N 1
ATOM 913 C CA . PHE A 1 117 ? -3.856 -8.356 6.703 1.00 95.38 117 PHE A CA 1
ATOM 914 C C . PHE A 1 117 ? -2.916 -7.399 7.451 1.00 95.38 117 PHE A C 1
ATOM 916 O O . PHE A 1 117 ? -3.268 -6.280 7.830 1.00 95.38 117 PHE A O 1
ATOM 923 N N . SER A 1 118 ? -1.670 -7.823 7.650 1.00 92.88 118 SER A N 1
ATOM 924 C CA . SER A 1 118 ? -0.605 -7.022 8.262 1.00 92.88 118 SER A CA 1
ATOM 925 C C . SER A 1 118 ? 0.633 -6.969 7.376 1.00 92.88 118 SER A C 1
ATOM 927 O O . SER A 1 118 ? 1.009 -7.976 6.776 1.00 92.88 118 SER A O 1
ATOM 929 N N . PHE A 1 119 ? 1.298 -5.811 7.343 1.00 91.56 119 PHE A N 1
ATOM 930 C CA . PHE A 1 119 ? 2.620 -5.687 6.736 1.00 91.56 119 PHE A CA 1
ATOM 931 C C . PHE A 1 119 ? 3.621 -6.550 7.502 1.00 91.56 119 PHE A C 1
ATOM 933 O O . PHE A 1 119 ? 3.725 -6.434 8.724 1.00 91.56 119 PHE A O 1
ATOM 940 N N . LYS A 1 120 ? 4.343 -7.403 6.779 1.00 84.69 120 LYS A N 1
ATOM 941 C CA . LYS A 1 120 ? 5.411 -8.233 7.348 1.00 84.69 120 LYS A CA 1
ATOM 942 C C . LYS A 1 120 ? 6.781 -7.626 7.076 1.00 84.69 120 LYS A C 1
ATOM 944 O O . LYS A 1 120 ? 7.607 -7.502 7.970 1.00 84.69 120 LYS A O 1
ATOM 949 N N . SER A 1 121 ? 6.997 -7.238 5.829 1.00 76.62 121 SER A N 1
ATOM 950 C CA . SER A 1 121 ? 8.250 -6.692 5.330 1.00 76.62 121 SER A CA 1
ATOM 951 C C . SER A 1 121 ? 7.972 -5.958 4.026 1.00 76.62 121 SER A C 1
ATOM 953 O O . SER A 1 121 ? 7.030 -6.289 3.296 1.00 76.62 121 SER A O 1
ATOM 955 N N . GLY A 1 122 ? 8.797 -4.968 3.715 1.00 77.75 122 GLY A N 1
ATOM 956 C CA . GLY A 1 122 ? 8.721 -4.287 2.437 1.00 77.75 122 GLY A CA 1
ATOM 957 C C . GLY A 1 122 ? 10.020 -3.577 2.112 1.00 77.75 122 GLY A C 1
ATOM 958 O O . GLY A 1 122 ? 10.633 -2.968 2.983 1.00 77.75 122 GLY A O 1
ATOM 959 N N . GLN A 1 123 ? 10.415 -3.668 0.851 1.00 88.19 123 GLN A N 1
ATOM 960 C CA . GLN A 1 123 ? 11.342 -2.732 0.233 1.00 88.19 123 GLN A CA 1
ATOM 961 C C . GLN A 1 123 ? 10.555 -1.496 -0.230 1.00 88.19 123 GLN A C 1
ATOM 963 O O . GLN A 1 123 ? 9.321 -1.511 -0.275 1.00 88.19 123 GLN A O 1
ATOM 968 N N . LYS A 1 124 ? 11.258 -0.421 -0.607 1.00 87.19 124 LYS A N 1
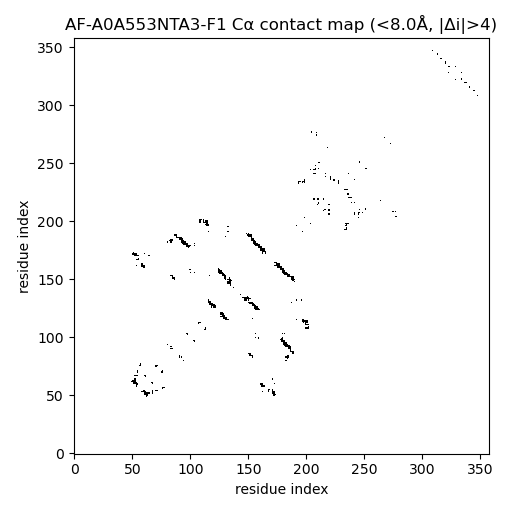ATOM 969 C CA . LYS A 1 124 ? 10.641 0.842 -1.056 1.00 87.19 124 LYS A CA 1
ATOM 970 C C . LYS A 1 124 ? 9.577 0.620 -2.146 1.00 87.19 124 LYS A C 1
ATOM 972 O O . LYS A 1 124 ? 8.485 1.169 -2.043 1.00 87.19 124 LYS A O 1
ATOM 977 N N . PHE A 1 125 ? 9.866 -0.262 -3.105 1.00 90.56 125 PHE A N 1
ATOM 978 C CA . PHE A 1 125 ? 9.028 -0.536 -4.281 1.00 90.56 125 PHE A CA 1
ATOM 979 C C . PHE A 1 125 ? 8.237 -1.848 -4.204 1.00 90.56 125 PHE A C 1
ATOM 981 O O . PHE A 1 125 ? 7.559 -2.226 -5.158 1.00 90.56 125 PHE A O 1
ATOM 988 N N . TYR A 1 126 ? 8.326 -2.578 -3.092 1.00 92.94 126 TYR A N 1
ATOM 989 C CA . TYR A 1 126 ? 7.670 -3.874 -2.956 1.00 92.94 126 TYR A CA 1
ATOM 990 C C . TYR A 1 126 ? 7.242 -4.127 -1.517 1.00 92.94 126 TYR A C 1
ATOM 992 O O . TYR A 1 126 ? 8.080 -4.205 -0.620 1.00 92.94 126 TYR A O 1
ATOM 1000 N N . ARG A 1 127 ? 5.939 -4.288 -1.280 1.00 94.69 127 ARG A N 1
ATOM 1001 C CA . ARG A 1 127 ? 5.384 -4.584 0.048 1.00 94.69 127 ARG A CA 1
ATOM 1002 C C . ARG A 1 127 ? 4.558 -5.854 0.002 1.00 94.69 127 ARG A C 1
ATOM 1004 O O . ARG A 1 127 ? 3.815 -6.083 -0.949 1.00 94.69 127 ARG A O 1
ATOM 1011 N N . VAL A 1 128 ? 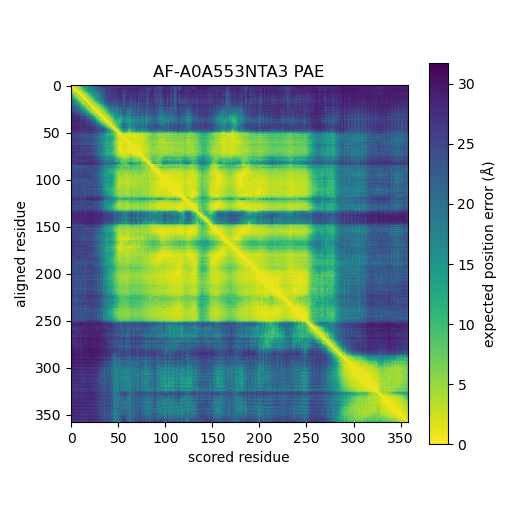4.651 -6.647 1.066 1.00 94.00 128 VAL A N 1
ATOM 1012 C CA . VAL A 1 128 ? 3.847 -7.860 1.220 1.00 94.00 128 VAL A CA 1
ATOM 1013 C C . VAL A 1 128 ? 3.003 -7.758 2.475 1.00 94.00 128 VAL A C 1
ATOM 1015 O O . VAL A 1 128 ? 3.499 -7.469 3.572 1.00 94.00 128 VAL A O 1
ATOM 1018 N N . LEU A 1 129 ? 1.713 -8.010 2.306 1.00 94.75 129 LEU A N 1
ATOM 1019 C CA . LEU A 1 129 ? 0.773 -8.158 3.393 1.00 94.75 129 LEU A CA 1
ATOM 1020 C C . LEU A 1 129 ? 0.419 -9.627 3.534 1.00 94.75 129 LEU A C 1
ATOM 1022 O O . LEU A 1 129 ? 0.087 -10.291 2.557 1.00 94.75 129 LEU A O 1
ATOM 1026 N N . HIS A 1 130 ? 0.463 -10.112 4.764 1.00 94.00 130 HIS A N 1
ATOM 1027 C CA . HIS A 1 130 ? 0.087 -11.475 5.110 1.00 94.00 130 HIS A CA 1
ATOM 1028 C C . HIS A 1 130 ? -1.143 -11.466 6.001 1.00 94.00 130 HIS A C 1
ATOM 1030 O O . HIS A 1 130 ? -1.380 -10.490 6.719 1.00 94.00 130 HIS A O 1
ATOM 1036 N N . CYS A 1 131 ? -1.884 -12.573 6.008 1.00 93.81 131 CYS A N 1
ATOM 1037 C CA . CYS A 1 131 ? -2.886 -12.821 7.034 1.00 93.81 131 CYS A CA 1
ATOM 1038 C C . CYS A 1 131 ? -2.300 -12.570 8.437 1.00 93.81 131 CYS A C 1
ATOM 1040 O O . CYS A 1 131 ? -1.289 -13.156 8.834 1.00 93.81 131 CYS A O 1
ATOM 1042 N N . SER A 1 132 ? -2.963 -11.717 9.213 1.00 91.25 132 SER A N 1
ATOM 1043 C CA . SER A 1 132 ? -2.553 -11.339 10.570 1.00 91.25 132 SER A CA 1
ATOM 1044 C C . SER A 1 132 ? -2.517 -12.526 11.546 1.00 91.25 132 SER A C 1
ATOM 1046 O O . SER A 1 132 ? -1.739 -12.526 12.510 1.00 91.25 132 SER A O 1
ATOM 1048 N N . GLN A 1 133 ? -3.298 -13.572 11.261 1.00 89.38 133 GLN A N 1
ATOM 1049 C CA . GLN A 1 133 ? -3.407 -14.795 12.057 1.00 89.38 133 GLN A CA 1
ATOM 1050 C C . GLN A 1 133 ? -2.418 -15.904 11.632 1.00 89.38 133 GLN A C 1
ATOM 1052 O O . GLN A 1 133 ? -2.396 -16.959 12.262 1.00 89.38 133 GLN A O 1
ATOM 1057 N N . ASN A 1 134 ? -1.544 -15.662 10.641 1.00 82.25 134 ASN A N 1
ATOM 1058 C CA . ASN A 1 134 ? -0.560 -16.649 10.174 1.00 82.25 134 ASN A CA 1
ATOM 1059 C C . ASN A 1 134 ? 0.540 -16.949 11.222 1.00 82.25 134 ASN A C 1
ATOM 1061 O O . ASN A 1 134 ? 1.137 -16.023 11.788 1.00 82.25 134 ASN A O 1
ATOM 1065 N N . VAL A 1 135 ? 0.814 -18.242 11.465 1.00 69.00 135 VAL A N 1
ATOM 1066 C CA . VAL A 1 135 ? 1.793 -18.774 12.445 1.00 69.00 135 VAL A CA 1
ATOM 1067 C C . VAL A 1 135 ? 3.246 -18.691 11.992 1.00 69.00 135 VAL A C 1
ATOM 1069 O O . VAL A 1 135 ? 4.123 -18.597 12.850 1.00 69.00 135 VAL A O 1
ATOM 1072 N N . LYS A 1 136 ? 3.513 -18.729 10.680 1.00 62.06 136 LYS A N 1
ATOM 1073 C CA . LYS A 1 136 ? 4.852 -19.008 10.118 1.00 62.06 136 LYS A CA 1
ATOM 1074 C C . LYS A 1 136 ? 5.959 -18.008 10.513 1.00 62.06 136 LYS A C 1
ATOM 1076 O O . LYS A 1 136 ? 7.130 -18.284 10.283 1.00 62.06 136 LYS A O 1
ATOM 1081 N N . ASP A 1 137 ? 5.624 -16.889 11.158 1.00 54.62 137 ASP A N 1
ATOM 1082 C CA . ASP A 1 137 ? 6.508 -15.721 11.259 1.00 54.62 137 ASP A CA 1
ATOM 1083 C C . ASP A 1 137 ? 7.186 -15.500 12.615 1.00 54.62 137 ASP A C 1
ATOM 1085 O 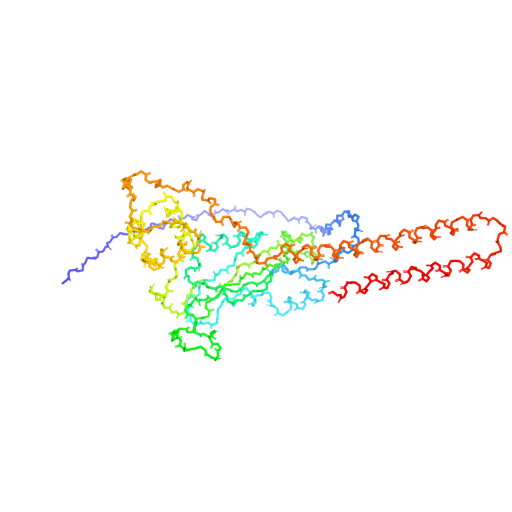O . ASP A 1 137 ? 7.856 -14.484 12.805 1.00 54.62 137 ASP A O 1
ATOM 1089 N N . LYS A 1 138 ? 7.057 -16.422 13.575 1.00 54.69 138 LYS A N 1
ATOM 1090 C CA . LYS A 1 138 ? 7.830 -16.326 14.823 1.00 54.69 138 LYS A CA 1
ATOM 1091 C C . LYS A 1 138 ? 9.106 -17.151 14.738 1.00 54.69 138 LYS A C 1
ATOM 1093 O O . LYS A 1 138 ? 9.113 -18.329 15.085 1.00 54.69 138 LYS A O 1
ATOM 1098 N N . MET A 1 139 ? 10.189 -16.491 14.323 1.00 49.53 139 MET A N 1
ATOM 1099 C CA . MET A 1 139 ? 11.544 -16.979 14.571 1.00 49.53 139 MET A CA 1
ATOM 1100 C C . MET A 1 139 ? 11.754 -17.213 16.075 1.00 49.53 139 MET A C 1
ATOM 1102 O O . MET A 1 139 ? 11.201 -16.510 16.927 1.00 49.53 139 MET A O 1
ATOM 1106 N N . ALA A 1 140 ? 12.505 -18.269 16.366 1.00 50.25 140 ALA A N 1
ATOM 1107 C CA . ALA A 1 140 ? 12.782 -18.817 17.683 1.00 50.25 140 ALA A CA 1
ATOM 1108 C C . ALA A 1 140 ? 13.224 -17.738 18.691 1.00 50.25 140 ALA A C 1
ATOM 1110 O O . ALA A 1 140 ? 14.269 -17.126 18.519 1.00 50.25 140 ALA A O 1
ATOM 1111 N N . GLY A 1 141 ? 12.443 -17.497 19.750 1.00 59.03 141 GLY A N 1
ATOM 1112 C CA . GLY A 1 141 ? 12.926 -16.696 20.885 1.00 59.03 141 GLY A CA 1
ATOM 1113 C C . GLY A 1 141 ? 11.852 -16.087 21.786 1.00 59.03 141 GLY A C 1
ATOM 1114 O O . GLY A 1 141 ? 12.021 -16.053 22.999 1.00 59.03 141 GLY A O 1
ATOM 1115 N N . SER A 1 142 ? 10.707 -15.655 21.248 1.00 58.16 142 SER A N 1
ATOM 1116 C CA . SER A 1 142 ? 9.619 -15.103 22.079 1.00 58.16 142 SER A CA 1
ATOM 1117 C C . SER A 1 142 ? 8.594 -16.182 22.433 1.00 58.16 142 SER A C 1
ATOM 1119 O O . SER A 1 142 ? 8.212 -16.969 21.564 1.00 58.16 142 SER A O 1
ATOM 1121 N N . LYS A 1 143 ? 8.145 -16.226 23.703 1.00 66.25 143 LYS A N 1
ATOM 1122 C CA . LYS A 1 143 ? 7.108 -17.148 24.215 1.00 66.25 143 LYS A CA 1
ATOM 1123 C C . LYS A 1 143 ? 6.032 -17.362 23.143 1.00 66.25 143 LYS A C 1
ATOM 1125 O O . LYS A 1 143 ? 5.369 -16.406 22.727 1.00 66.25 143 LYS A O 1
ATOM 1130 N N . LYS A 1 144 ? 5.939 -18.601 22.643 1.00 56.50 144 LYS A N 1
ATOM 1131 C CA . LYS A 1 144 ? 5.127 -19.006 21.488 1.00 56.50 144 LYS A CA 1
ATOM 1132 C C . LYS A 1 144 ? 3.667 -18.618 21.732 1.00 56.50 144 LYS A C 1
ATOM 1134 O O . LYS A 1 144 ? 2.908 -19.383 22.315 1.00 56.50 144 LYS A O 1
ATOM 1139 N N . SER A 1 145 ? 3.243 -17.435 21.287 1.00 56.56 145 SER A N 1
ATOM 1140 C CA . SER A 1 145 ? 1.811 -17.193 21.122 1.00 56.56 145 SER A CA 1
ATOM 1141 C C . SER A 1 145 ? 1.368 -18.178 20.050 1.00 56.56 145 SER A C 1
ATOM 1143 O O . SER A 1 145 ? 1.833 -18.069 18.913 1.00 56.56 145 SER A O 1
ATOM 1145 N N . LYS A 1 146 ? 0.545 -19.150 20.435 1.00 62.28 146 LYS A N 1
ATOM 1146 C CA . LYS A 1 146 ? -0.038 -20.178 19.575 1.00 62.28 146 LYS A CA 1
ATOM 1147 C C . LYS A 1 146 ? -0.904 -19.472 18.527 1.00 62.28 146 LYS A C 1
ATOM 1149 O O . LYS A 1 146 ? -2.094 -19.283 18.726 1.00 62.28 146 LYS A O 1
ATOM 1154 N N . LYS A 1 147 ? -0.291 -18.936 17.472 1.00 62.53 147 LYS A N 1
ATOM 1155 C CA . LYS A 1 147 ? -1.027 -18.618 16.251 1.00 62.53 147 LYS A CA 1
ATOM 1156 C C . LYS A 1 147 ? -1.395 -19.967 15.637 1.00 62.53 147 LYS A C 1
ATOM 1158 O O . LYS A 1 147 ? -0.618 -20.913 15.761 1.00 62.53 147 LYS A O 1
ATOM 1163 N N . ILE A 1 148 ? -2.599 -20.066 15.088 1.00 70.25 148 ILE A N 1
ATOM 1164 C CA . ILE A 1 148 ? -3.288 -21.355 14.929 1.00 70.25 148 ILE A CA 1
ATOM 1165 C C . ILE A 1 148 ? -3.257 -21.839 13.472 1.00 70.25 148 ILE A C 1
ATOM 1167 O O . ILE A 1 148 ? -3.256 -23.044 13.237 1.00 70.25 148 ILE A O 1
ATOM 1171 N N . PHE A 1 149 ? -3.137 -20.931 12.494 1.00 82.50 149 PHE A N 1
ATOM 1172 C CA . PHE A 1 149 ? -3.380 -21.256 11.086 1.00 82.50 149 PHE A CA 1
ATOM 1173 C C . PHE A 1 149 ? -2.191 -20.999 10.157 1.00 82.50 149 PHE A C 1
ATOM 1175 O O . PHE A 1 149 ? -1.585 -19.923 10.151 1.00 82.50 149 PHE A O 1
ATOM 1182 N N . ASN A 1 150 ? -1.887 -21.988 9.318 1.00 86.88 150 ASN A N 1
ATOM 1183 C CA . ASN A 1 150 ? -0.954 -21.854 8.206 1.00 86.88 150 ASN A CA 1
ATOM 1184 C C . ASN A 1 150 ? -1.680 -21.242 6.994 1.00 86.88 150 ASN A C 1
ATOM 1186 O O . ASN A 1 150 ? -2.154 -21.954 6.110 1.00 86.88 150 ASN A O 1
ATOM 1190 N N . CYS A 1 151 ? -1.834 -19.918 7.009 1.00 89.62 151 CYS A N 1
ATOM 1191 C CA . CYS A 1 151 ? -2.581 -19.183 5.993 1.00 89.62 151 CYS A CA 1
ATOM 1192 C C . CYS A 1 151 ? -1.652 -18.619 4.916 1.00 89.62 151 CYS A C 1
ATOM 1194 O O . CYS A 1 151 ? -0.825 -17.752 5.207 1.00 89.62 151 CYS A O 1
ATOM 1196 N N . ASP A 1 152 ? -1.819 -19.064 3.670 1.00 90.31 152 ASP A N 1
ATOM 1197 C CA . ASP A 1 152 ? -1.027 -18.578 2.531 1.00 90.31 152 ASP A CA 1
ATOM 1198 C C . ASP A 1 152 ? -1.626 -17.322 1.868 1.00 90.31 152 ASP A C 1
ATOM 1200 O O . ASP A 1 152 ? -1.040 -16.786 0.924 1.00 90.31 152 ASP A O 1
ATOM 1204 N N . ALA A 1 153 ? -2.752 -16.810 2.385 1.00 92.94 153 ALA A N 1
ATOM 1205 C CA . ALA A 1 153 ? -3.361 -15.567 1.924 1.00 92.94 153 ALA A CA 1
ATOM 1206 C C . ALA A 1 153 ? -2.383 -14.396 2.081 1.00 92.94 153 ALA A C 1
ATOM 1208 O O . ALA A 1 153 ? -1.902 -14.079 3.182 1.00 92.94 153 ALA A O 1
ATOM 1209 N N . LYS A 1 154 ? -2.089 -13.753 0.952 1.00 93.81 154 LYS A N 1
ATOM 1210 C CA . LYS A 1 154 ? -1.123 -12.666 0.847 1.00 93.81 154 LYS A CA 1
ATOM 1211 C C . LYS A 1 154 ? -1.517 -11.700 -0.259 1.00 93.81 154 LYS A C 1
ATOM 1213 O O . LYS A 1 154 ? -2.067 -12.110 -1.280 1.00 93.81 154 LYS A O 1
ATOM 1218 N N . ILE A 1 155 ? -1.195 -10.431 -0.040 1.00 95.00 155 ILE A N 1
ATOM 1219 C CA . ILE A 1 155 ? -1.373 -9.348 -1.005 1.00 95.00 155 ILE A CA 1
ATOM 1220 C C . ILE A 1 155 ? -0.012 -8.706 -1.238 1.00 95.00 155 ILE A C 1
ATOM 1222 O O . ILE A 1 155 ? 0.680 -8.313 -0.297 1.00 95.00 155 ILE A O 1
ATOM 1226 N N . PHE A 1 156 ? 0.359 -8.592 -2.498 1.00 93.88 156 PHE A N 1
ATOM 1227 C CA . PHE A 1 156 ? 1.579 -7.966 -2.960 1.00 93.88 156 PHE A CA 1
ATOM 1228 C C . PHE A 1 156 ? 1.269 -6.591 -3.514 1.00 93.88 156 PHE A C 1
ATOM 1230 O O . PHE A 1 156 ? 0.329 -6.427 -4.282 1.00 93.88 156 PHE A O 1
ATOM 1237 N N . TYR A 1 157 ? 2.101 -5.626 -3.155 1.00 95.44 157 TYR A N 1
ATOM 1238 C CA . TYR A 1 157 ? 2.153 -4.307 -3.761 1.00 95.44 157 TYR A CA 1
ATOM 1239 C C . TYR A 1 157 ? 3.506 -4.221 -4.438 1.00 95.44 157 TYR A C 1
ATOM 1241 O O . TYR A 1 157 ? 4.528 -4.325 -3.761 1.00 95.44 157 TYR A O 1
ATOM 1249 N N . SER A 1 158 ? 3.531 -4.063 -5.755 1.00 93.62 158 SER A N 1
ATOM 1250 C CA . SER A 1 158 ? 4.773 -3.929 -6.505 1.00 93.62 158 SER A CA 1
ATOM 1251 C C . SER A 1 158 ? 4.716 -2.683 -7.370 1.00 93.62 158 SER A C 1
ATOM 1253 O O . SER A 1 158 ? 3.972 -2.640 -8.344 1.00 93.62 158 SER A O 1
ATOM 1255 N N . GLN A 1 159 ? 5.543 -1.700 -7.034 1.00 94.81 159 GLN A N 1
ATOM 1256 C CA . GLN A 1 159 ? 5.793 -0.541 -7.874 1.00 94.81 159 GLN A CA 1
ATOM 1257 C C . GLN A 1 159 ? 6.814 -0.930 -8.939 1.00 94.81 159 GLN A C 1
ATOM 1259 O O . GLN A 1 159 ? 7.920 -1.367 -8.616 1.00 94.81 159 GLN A O 1
ATOM 1264 N N . ARG A 1 160 ? 6.414 -0.862 -10.206 1.00 91.88 160 ARG A N 1
ATOM 1265 C CA . ARG A 1 160 ? 7.251 -1.194 -11.363 1.00 91.88 160 ARG A CA 1
ATOM 1266 C C . ARG A 1 160 ? 6.876 -0.295 -12.524 1.00 91.88 160 ARG A C 1
ATOM 1268 O O . ARG A 1 160 ? 5.768 0.230 -12.585 1.00 91.88 160 ARG A O 1
ATOM 1275 N N . GLU A 1 161 ? 7.795 -0.151 -13.455 1.00 91.00 161 GLU A N 1
ATOM 1276 C CA . GLU A 1 161 ? 7.495 0.479 -14.728 1.00 91.00 161 GLU A CA 1
ATOM 1277 C C . GLU A 1 161 ? 6.734 -0.517 -15.605 1.00 91.00 161 GLU A C 1
ATOM 1279 O O . GLU A 1 161 ? 7.144 -1.671 -15.770 1.00 91.00 161 GLU A O 1
ATOM 1284 N N . LEU A 1 162 ? 5.577 -0.090 -16.103 1.00 90.19 162 LEU A N 1
ATOM 1285 C CA . LEU A 1 162 ? 4.708 -0.881 -16.960 1.00 90.19 162 LEU A CA 1
ATOM 1286 C C . LEU A 1 162 ? 4.471 -0.134 -18.268 1.00 90.19 162 LEU A C 1
ATOM 1288 O O . LEU A 1 162 ? 4.375 1.093 -18.308 1.00 90.19 162 LEU A O 1
ATOM 1292 N N . CYS A 1 163 ? 4.353 -0.905 -19.342 1.00 91.81 163 CYS A N 1
ATOM 1293 C CA . CYS A 1 163 ? 3.939 -0.392 -20.635 1.00 91.81 163 CYS A CA 1
ATOM 1294 C C . CYS A 1 163 ? 2.441 -0.056 -20.606 1.00 91.81 163 CYS A C 1
ATOM 1296 O O . CYS A 1 163 ? 1.618 -0.902 -20.242 1.00 91.81 163 CYS A O 1
ATOM 1298 N N . LEU A 1 164 ? 2.095 1.157 -21.033 1.00 89.69 164 LEU A N 1
ATOM 1299 C CA . LEU A 1 164 ? 0.718 1.624 -21.225 1.00 89.69 164 LEU A CA 1
ATOM 1300 C C . LEU A 1 164 ? 0.384 1.871 -22.702 1.00 89.69 164 LEU A C 1
ATOM 1302 O O . LEU A 1 164 ? -0.497 2.662 -23.012 1.00 89.69 164 LEU A O 1
ATOM 1306 N N . CYS A 1 165 ? 1.102 1.232 -23.625 1.00 90.19 165 CYS A N 1
ATOM 1307 C CA . CYS A 1 165 ? 0.713 1.253 -25.034 1.00 90.19 165 CYS A CA 1
ATOM 1308 C C . CYS A 1 165 ? -0.597 0.469 -25.206 1.00 90.19 165 CYS A C 1
ATOM 1310 O O . CYS A 1 165 ? -0.750 -0.593 -24.602 1.00 90.19 165 CYS A O 1
ATOM 1312 N N . ASP A 1 166 ? -1.520 0.973 -26.023 1.00 89.12 166 ASP A N 1
ATOM 1313 C CA . ASP A 1 166 ? -2.765 0.262 -26.345 1.00 89.12 166 ASP A CA 1
ATOM 1314 C C . ASP A 1 166 ? -2.529 -0.830 -27.393 1.00 89.12 166 ASP A C 1
ATOM 1316 O O . ASP A 1 166 ? -3.083 -1.925 -27.296 1.00 89.12 166 ASP A O 1
ATOM 1320 N N . ASN A 1 167 ? -1.642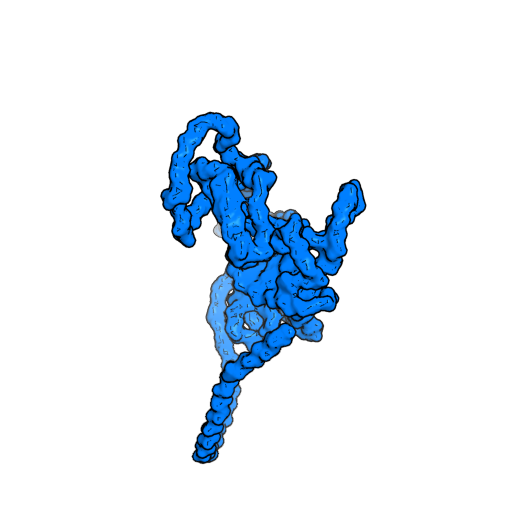 -0.551 -28.355 1.00 87.38 167 ASN A N 1
ATOM 1321 C CA . ASN A 1 167 ? -1.165 -1.530 -29.321 1.00 87.38 167 ASN A CA 1
ATOM 1322 C C . ASN A 1 167 ? 0.175 -2.137 -28.861 1.00 87.38 167 ASN A C 1
ATOM 1324 O O . ASN A 1 167 ? 1.145 -1.422 -28.599 1.00 87.38 167 ASN A O 1
ATOM 1328 N N . HIS A 1 168 ? 0.218 -3.468 -28.789 1.00 84.38 168 HIS A N 1
ATOM 1329 C CA . HIS A 1 168 ? 1.384 -4.265 -28.395 1.00 84.38 168 HIS A CA 1
ATOM 1330 C C . HIS A 1 168 ? 2.000 -5.064 -29.558 1.00 84.38 168 HIS A C 1
ATOM 1332 O O . HIS A 1 168 ? 2.798 -5.974 -29.329 1.00 84.38 168 HIS A O 1
ATOM 1338 N N . GLU A 1 169 ? 1.621 -4.765 -30.803 1.00 85.81 169 GLU A N 1
ATOM 1339 C CA . GLU A 1 169 ? 2.211 -5.381 -31.999 1.00 85.81 169 GLU A CA 1
ATOM 1340 C C . GLU A 1 169 ? 3.691 -5.018 -32.150 1.00 85.81 169 GLU A C 1
ATOM 1342 O O . GLU A 1 169 ? 4.509 -5.852 -32.546 1.00 85.81 169 GLU A O 1
ATOM 1347 N N . SER A 1 170 ? 4.065 -3.788 -31.784 1.00 86.06 170 SER A N 1
ATOM 1348 C CA . SER A 1 170 ? 5.470 -3.392 -31.735 1.00 86.06 170 SER A CA 1
ATOM 1349 C C . SER A 1 170 ? 6.136 -3.957 -30.479 1.00 86.06 170 SER A C 1
ATOM 1351 O O . SER A 1 170 ? 5.598 -3.857 -29.383 1.00 86.06 170 SER A O 1
ATOM 1353 N N . GLU A 1 171 ? 7.349 -4.498 -30.606 1.00 86.88 171 GLU A N 1
ATOM 1354 C CA . GLU A 1 171 ? 8.112 -4.968 -29.436 1.00 86.88 171 GLU A CA 1
ATOM 1355 C C . GLU A 1 171 ? 8.636 -3.817 -28.557 1.00 86.88 171 GLU A C 1
ATOM 1357 O O . GLU A 1 171 ? 9.147 -4.060 -27.463 1.00 86.88 171 GLU A O 1
ATOM 1362 N N . TRP A 1 172 ? 8.511 -2.580 -29.036 1.00 89.88 172 TRP A N 1
ATOM 1363 C CA . TRP A 1 172 ? 9.079 -1.367 -28.466 1.00 89.88 172 TRP A CA 1
ATOM 1364 C C . TRP A 1 172 ? 8.064 -0.659 -27.581 1.00 89.88 172 TRP A C 1
ATOM 1366 O O . TRP A 1 172 ? 6.878 -0.596 -27.888 1.00 89.88 172 TRP A O 1
ATOM 1376 N N . CYS A 1 173 ? 8.518 -0.124 -26.455 1.00 90.19 173 CYS A N 1
ATOM 1377 C CA . CYS A 1 173 ? 7.677 0.626 -25.537 1.00 90.19 173 CYS A CA 1
ATOM 1378 C C . CYS A 1 173 ? 8.023 2.111 -25.589 1.00 90.19 173 CYS A C 1
ATOM 1380 O O . CYS A 1 173 ? 9.081 2.510 -25.115 1.00 90.19 173 CYS A O 1
ATOM 1382 N N . TRP A 1 174 ? 7.087 2.922 -26.080 1.00 87.81 174 TRP A N 1
ATOM 1383 C CA . TRP A 1 174 ? 7.195 4.386 -26.058 1.00 87.81 174 TRP A CA 1
ATOM 1384 C C . TRP A 1 174 ? 6.453 5.019 -24.876 1.00 87.81 174 TRP A C 1
ATOM 1386 O O . TRP A 1 174 ? 6.733 6.151 -24.506 1.00 87.81 174 TRP A O 1
ATOM 1396 N N . ASN A 1 175 ? 5.518 4.285 -24.263 1.00 90.94 175 ASN A N 1
ATOM 1397 C CA . ASN A 1 175 ? 4.692 4.768 -23.158 1.00 90.94 175 ASN A CA 1
ATOM 1398 C C . ASN A 1 175 ? 4.981 3.975 -21.878 1.00 90.94 175 ASN A C 1
ATOM 1400 O O . ASN A 1 175 ? 4.240 3.057 -21.507 1.00 90.94 175 ASN A O 1
ATOM 1404 N N . LEU A 1 176 ? 6.118 4.284 -21.257 1.00 90.62 176 LEU A N 1
ATOM 1405 C CA . LEU A 1 176 ? 6.528 3.710 -19.982 1.00 90.62 176 LEU A CA 1
ATOM 1406 C C . LEU A 1 176 ? 5.998 4.581 -18.842 1.00 90.62 176 LEU A C 1
ATOM 1408 O O . LEU A 1 176 ? 6.345 5.756 -18.752 1.00 90.62 176 LEU A O 1
ATOM 1412 N N . LYS A 1 177 ? 5.190 4.007 -17.948 1.00 93.19 177 LYS A N 1
ATOM 1413 C CA . LYS A 1 177 ? 4.733 4.701 -16.739 1.00 93.19 177 LYS A CA 1
ATOM 1414 C C . LYS A 1 177 ? 5.045 3.860 -15.516 1.00 93.19 177 LYS A C 1
ATOM 1416 O O . LYS A 1 177 ? 4.852 2.642 -15.507 1.00 93.19 177 LYS A O 1
ATOM 1421 N N . GLN A 1 178 ? 5.494 4.512 -14.453 1.00 93.69 178 GLN A N 1
ATOM 1422 C CA . GLN A 1 178 ? 5.578 3.866 -13.156 1.00 93.69 178 GLN A CA 1
ATOM 1423 C C . GLN A 1 178 ? 4.160 3.628 -12.626 1.00 93.69 178 GLN A C 1
ATOM 1425 O O . GLN A 1 178 ? 3.366 4.557 -12.521 1.00 93.69 178 GLN A O 1
ATOM 1430 N N . GLN A 1 179 ? 3.840 2.379 -12.300 1.00 95.25 179 GLN A N 1
ATOM 1431 C CA . GLN A 1 179 ? 2.553 1.993 -11.728 1.00 95.25 179 GLN A CA 1
ATOM 1432 C C . GLN A 1 179 ? 2.749 1.062 -10.538 1.00 95.25 179 GLN A C 1
ATOM 1434 O O . GLN A 1 179 ? 3.785 0.410 -10.377 1.00 95.25 179 GLN A O 1
ATOM 1439 N N . VAL A 1 180 ? 1.723 0.975 -9.700 1.00 95.06 180 VAL A N 1
ATOM 1440 C CA . VAL A 1 180 ? 1.657 0.028 -8.592 1.00 95.06 180 VAL A CA 1
ATOM 1441 C C . VAL A 1 180 ? 0.678 -1.075 -8.938 1.00 95.06 180 VAL A C 1
ATOM 1443 O O . VAL A 1 180 ? -0.520 -0.846 -9.077 1.00 95.06 180 VAL A O 1
ATOM 1446 N N . LEU A 1 181 ? 1.195 -2.295 -9.036 1.00 93.50 181 LEU A N 1
ATOM 1447 C CA . LEU A 1 181 ? 0.384 -3.492 -9.185 1.00 93.50 181 LEU A CA 1
ATOM 1448 C C . LEU A 1 181 ? 0.070 -4.067 -7.804 1.00 93.50 181 LEU A C 1
ATOM 1450 O O . LEU A 1 181 ? 0.987 -4.389 -7.040 1.00 93.50 181 LEU A O 1
ATOM 1454 N N . VAL A 1 182 ? -1.217 -4.229 -7.508 1.00 94.94 182 VAL A N 1
ATOM 1455 C CA . VAL A 1 182 ? -1.713 -4.909 -6.311 1.00 94.94 182 VAL A CA 1
ATOM 1456 C C . VAL A 1 182 ? -2.323 -6.237 -6.711 1.00 94.94 182 VAL A C 1
ATOM 1458 O O . VAL A 1 182 ? -3.312 -6.273 -7.437 1.00 94.94 182 VAL A O 1
ATOM 1461 N N . TYR A 1 183 ? -1.745 -7.334 -6.240 1.00 93.12 183 TYR A N 1
ATOM 1462 C CA . TYR A 1 183 ? -2.187 -8.671 -6.623 1.00 93.12 183 TYR A CA 1
ATOM 1463 C C . TYR A 1 183 ? -2.033 -9.676 -5.487 1.00 93.12 183 TYR A C 1
ATOM 1465 O O . TYR A 1 183 ? -1.235 -9.476 -4.574 1.00 93.12 183 TYR A O 1
ATOM 1473 N N . GLY A 1 184 ? -2.801 -10.761 -5.514 1.00 93.12 184 GLY A N 1
ATOM 1474 C CA . GLY A 1 184 ? -2.778 -11.773 -4.457 1.00 93.12 184 GLY A CA 1
ATOM 1475 C C . GLY A 1 184 ? -4.136 -12.421 -4.233 1.00 93.12 184 GLY A C 1
ATOM 1476 O O . GLY A 1 184 ? -5.007 -12.344 -5.092 1.00 93.12 184 GLY A O 1
ATOM 1477 N N . CYS A 1 185 ? -4.320 -13.055 -3.077 1.00 94.62 185 CYS A N 1
ATOM 1478 C CA . CYS A 1 185 ? -5.580 -13.696 -2.702 1.00 94.62 185 CYS A CA 1
ATOM 1479 C C . CYS A 1 185 ? -6.157 -13.044 -1.443 1.00 94.62 185 CYS A C 1
ATOM 1481 O O . CYS A 1 185 ? -5.465 -12.949 -0.427 1.00 94.62 185 CYS A O 1
ATOM 1483 N N . LEU A 1 186 ? -7.425 -12.625 -1.513 1.00 94.81 186 LEU A N 1
ATOM 1484 C CA . LEU A 1 186 ? -8.156 -12.074 -0.367 1.00 94.81 186 LEU A CA 1
ATOM 1485 C C . LEU A 1 186 ? -8.725 -13.157 0.554 1.00 94.81 186 LEU A C 1
ATOM 1487 O O . LEU A 1 186 ? -8.862 -12.923 1.750 1.00 94.81 186 LEU A O 1
ATOM 1491 N N . GLU A 1 187 ? -9.067 -14.322 0.002 1.00 94.94 187 GLU A N 1
ATOM 1492 C CA . GLU A 1 187 ? -9.674 -15.399 0.783 1.00 94.94 187 GLU A CA 1
ATOM 1493 C C . GLU A 1 187 ? -8.639 -16.059 1.702 1.00 94.94 187 GLU A C 1
ATOM 1495 O O . GLU A 1 187 ? -7.484 -16.250 1.311 1.00 94.94 187 GLU A O 1
ATOM 1500 N N . HIS A 1 188 ? -9.060 -16.429 2.910 1.00 93.25 188 HIS A N 1
ATOM 1501 C CA . HIS A 1 188 ? -8.227 -17.130 3.881 1.00 93.25 188 HIS A CA 1
ATOM 1502 C C . HIS A 1 188 ? -8.496 -18.638 3.826 1.00 93.25 188 HIS A C 1
ATOM 1504 O O . HIS A 1 188 ? -9.623 -19.074 3.624 1.00 93.25 188 HIS A O 1
ATOM 1510 N N . SER A 1 189 ? -7.475 -19.461 4.072 1.00 92.62 189 SER A N 1
ATOM 1511 C CA . SER A 1 189 ? -7.630 -20.924 4.175 1.00 92.62 189 SER A CA 1
ATOM 1512 C C . SER A 1 189 ? -8.239 -21.388 5.508 1.00 92.62 189 SER A C 1
ATOM 1514 O O . SER A 1 189 ? -8.240 -22.577 5.817 1.00 92.62 189 SER A O 1
ATOM 1516 N N . HIS A 1 190 ? -8.708 -20.454 6.334 1.00 91.56 190 HIS A N 1
ATOM 1517 C CA . HIS A 1 190 ? -9.277 -20.706 7.650 1.00 91.56 190 HIS A CA 1
ATOM 1518 C C . HIS A 1 190 ? -10.329 -19.639 7.978 1.00 91.56 190 HIS A C 1
ATOM 1520 O O . HIS A 1 190 ? -10.233 -18.514 7.475 1.00 91.56 190 HIS A O 1
ATOM 1526 N N . PRO A 1 191 ? -11.294 -19.943 8.863 1.00 91.69 191 PRO A N 1
ATOM 1527 C CA . PRO A 1 191 ? -12.180 -18.924 9.402 1.00 91.69 191 PRO A CA 1
ATOM 1528 C C . PRO A 1 191 ? -11.376 -17.889 10.194 1.00 91.69 191 PRO A C 1
ATOM 1530 O O . PRO A 1 191 ? -10.426 -18.214 10.913 1.00 91.69 191 PRO A O 1
ATOM 1533 N N . ILE A 1 192 ? -11.753 -16.622 10.065 1.00 90.81 192 ILE A N 1
ATOM 1534 C CA . ILE A 1 192 ? -11.105 -15.526 10.780 1.00 90.81 192 ILE A CA 1
ATOM 1535 C C . ILE A 1 192 ? -11.679 -15.468 12.197 1.00 90.81 192 ILE A C 1
ATOM 1537 O O . ILE A 1 192 ? -12.858 -15.180 12.392 1.00 90.81 192 ILE A O 1
ATOM 1541 N N . GLU A 1 193 ? -10.840 -15.710 13.207 1.00 89.50 193 GLU A N 1
ATOM 1542 C CA . GLU A 1 193 ? -11.273 -15.605 14.603 1.00 89.50 193 GLU A CA 1
ATOM 1543 C C . GLU A 1 193 ? -11.646 -14.161 14.957 1.00 89.50 193 GLU A C 1
ATOM 1545 O O . GLU A 1 193 ? -10.801 -13.263 14.888 1.00 89.50 193 GLU A O 1
ATOM 1550 N N . ARG A 1 194 ? -12.894 -13.938 15.390 1.00 86.81 194 ARG A N 1
ATOM 1551 C CA . ARG A 1 194 ? -13.432 -12.599 15.698 1.00 86.81 194 ARG A CA 1
ATOM 1552 C C . ARG A 1 194 ? -12.598 -11.832 16.726 1.00 86.81 194 ARG A C 1
ATOM 1554 O O . ARG A 1 194 ? -12.284 -10.663 16.535 1.00 86.81 194 ARG A O 1
ATOM 1561 N N . ASN A 1 195 ? -12.151 -12.505 17.785 1.00 83.56 195 ASN A N 1
ATOM 1562 C CA . ASN A 1 195 ? -11.311 -11.914 18.835 1.00 83.56 195 ASN A CA 1
ATOM 1563 C C . ASN A 1 195 ? -9.876 -11.575 18.372 1.00 83.56 195 ASN A C 1
ATOM 1565 O O . ASN A 1 195 ? -9.127 -10.934 19.114 1.00 83.56 195 ASN A O 1
ATOM 1569 N N . LYS A 1 196 ? -9.473 -12.011 17.173 1.00 87.12 196 LYS A N 1
ATOM 1570 C CA . LYS A 1 196 ? -8.180 -11.697 16.549 1.00 87.12 196 LYS A CA 1
ATOM 1571 C C . LYS A 1 196 ? -8.301 -10.704 15.393 1.00 87.12 196 LYS A C 1
ATOM 1573 O O . LYS A 1 196 ? -7.266 -10.302 14.857 1.00 87.12 196 LYS A O 1
ATOM 1578 N N . ILE A 1 197 ? -9.513 -10.295 15.016 1.00 91.44 197 ILE A N 1
ATOM 1579 C CA . ILE A 1 197 ? -9.728 -9.223 14.039 1.00 91.44 197 ILE A CA 1
ATOM 1580 C C . ILE A 1 197 ? -9.153 -7.933 14.620 1.00 91.44 197 ILE A C 1
ATOM 1582 O O . ILE A 1 197 ? -9.327 -7.623 15.797 1.00 91.44 197 ILE A O 1
ATOM 1586 N N . ARG A 1 198 ? -8.405 -7.178 13.820 1.00 92.81 198 ARG A N 1
ATOM 1587 C CA . ARG A 1 198 ? -7.882 -5.877 14.247 1.00 92.81 198 ARG A CA 1
ATOM 1588 C C . ARG A 1 198 ? -8.943 -4.819 13.973 1.00 92.81 198 ARG A C 1
ATOM 1590 O O . ARG A 1 198 ? -9.662 -4.920 12.991 1.00 92.81 198 ARG A O 1
ATOM 1597 N N . LEU A 1 199 ? -8.996 -3.769 14.789 1.00 94.56 199 LEU A N 1
ATOM 1598 C CA . LEU A 1 199 ? -9.764 -2.576 14.423 1.00 94.56 199 LEU A CA 1
ATOM 1599 C C . LEU A 1 199 ? -9.209 -2.008 13.112 1.00 94.56 199 LEU A C 1
ATOM 1601 O O . LEU A 1 199 ? -7.983 -1.845 13.011 1.00 94.56 199 LEU A O 1
ATOM 1605 N N . SER A 1 200 ? -10.083 -1.710 12.149 1.00 95.12 200 SER A N 1
ATOM 1606 C CA . SER A 1 200 ? -9.679 -1.035 10.912 1.00 95.12 200 SER A CA 1
ATOM 1607 C C . SER A 1 200 ? -9.107 0.337 11.242 1.00 95.12 200 SER A C 1
ATOM 1609 O O . SER A 1 200 ? -9.383 0.924 12.295 1.00 95.12 200 SER A O 1
ATOM 1611 N N . LYS A 1 201 ? -8.246 0.849 10.369 1.00 94.31 201 LYS A N 1
ATOM 1612 C CA . LYS A 1 201 ? -7.711 2.199 10.518 1.00 94.31 201 LYS A CA 1
ATOM 1613 C C . LYS A 1 201 ? -8.833 3.238 10.513 1.00 94.31 201 LYS A C 1
ATOM 1615 O O . LYS A 1 201 ? -8.817 4.096 11.378 1.00 94.31 201 LYS A O 1
ATOM 1620 N N . ILE A 1 202 ? -9.830 3.091 9.640 1.00 92.38 202 ILE A N 1
ATOM 1621 C CA . ILE A 1 202 ? -10.985 4.000 9.561 1.00 92.38 202 ILE A CA 1
ATOM 1622 C C . ILE A 1 202 ? -11.684 4.119 10.922 1.00 92.38 202 ILE A C 1
ATOM 1624 O O . ILE A 1 202 ? -11.889 5.224 11.417 1.00 92.38 202 ILE A O 1
ATOM 1628 N N . VAL A 1 203 ? -11.972 2.986 11.573 1.00 93.00 203 VAL A N 1
ATOM 1629 C CA . VAL A 1 203 ? -12.593 2.968 12.908 1.00 93.00 203 VAL A CA 1
ATOM 1630 C C . VAL A 1 203 ? -11.696 3.624 13.959 1.00 93.00 203 VAL A C 1
ATOM 1632 O O . VAL A 1 203 ? -12.179 4.378 14.801 1.00 93.00 203 VAL A O 1
ATOM 1635 N N . LYS A 1 204 ? -10.380 3.372 13.927 1.00 94.94 204 LYS A N 1
ATOM 1636 C CA . LYS A 1 204 ? -9.443 4.026 14.859 1.00 94.94 204 LYS A CA 1
ATOM 1637 C C . LYS A 1 204 ? -9.406 5.533 14.661 1.00 94.94 204 LYS A C 1
ATOM 1639 O O . LYS A 1 204 ? -9.358 6.250 15.655 1.00 94.94 204 LYS A O 1
ATOM 1644 N N . ASP A 1 205 ? -9.396 5.977 13.411 1.00 93.31 205 ASP A N 1
ATOM 1645 C CA . ASP A 1 205 ? -9.252 7.379 13.053 1.00 93.31 205 ASP A CA 1
ATOM 1646 C C . ASP A 1 205 ? -10.512 8.149 13.478 1.00 93.31 205 ASP A C 1
ATOM 1648 O O . ASP A 1 205 ? -10.418 9.102 14.250 1.00 93.31 205 ASP A O 1
ATOM 1652 N N . ARG A 1 206 ? -11.702 7.632 13.148 1.00 92.44 206 ARG A N 1
ATOM 1653 C CA . ARG A 1 206 ? -12.980 8.209 13.594 1.00 92.44 206 ARG A CA 1
ATOM 1654 C C . ARG A 1 206 ? -13.144 8.169 15.118 1.00 92.44 206 ARG A C 1
ATOM 1656 O O . ARG A 1 206 ? -13.621 9.128 15.716 1.00 92.44 206 ARG A O 1
ATOM 1663 N N . ALA A 1 207 ? -12.734 7.088 15.788 1.00 94.25 207 ALA A N 1
ATOM 1664 C CA . ALA A 1 207 ? -12.744 7.043 17.253 1.00 94.25 207 ALA A CA 1
ATOM 1665 C C . ALA A 1 207 ? -11.783 8.077 17.864 1.00 94.25 207 ALA A C 1
ATOM 1667 O O . ALA A 1 207 ? -12.120 8.712 18.860 1.00 94.25 207 ALA A O 1
ATOM 1668 N N . ALA A 1 208 ? -10.597 8.265 17.279 1.00 94.06 208 ALA A N 1
ATOM 1669 C CA . ALA A 1 208 ? -9.649 9.279 17.725 1.00 94.06 208 ALA A CA 1
ATOM 1670 C C . ALA A 1 208 ? -10.209 10.695 17.560 1.00 94.06 208 ALA A C 1
ATOM 1672 O O . ALA A 1 208 ? -10.018 11.512 18.455 1.00 94.06 208 ALA A O 1
ATOM 1673 N N . GLU A 1 209 ? -10.910 10.967 16.459 1.00 91.38 209 GLU A N 1
ATOM 1674 C CA . GLU A 1 209 ? -11.571 12.250 16.199 1.00 91.38 209 GLU A CA 1
ATOM 1675 C C . GLU A 1 209 ? -12.651 12.551 17.236 1.00 91.38 209 GLU A C 1
ATOM 1677 O O . GLU A 1 209 ? -12.590 13.601 17.868 1.00 91.38 209 GLU A O 1
ATOM 1682 N N . LEU A 1 210 ? -13.561 11.608 17.508 1.00 92.06 210 LEU A N 1
ATOM 1683 C CA . LEU A 1 210 ? -14.581 11.776 18.552 1.00 92.06 210 LEU A CA 1
ATOM 1684 C C . LEU A 1 210 ? -13.945 12.088 19.914 1.00 92.06 210 LEU A C 1
ATOM 1686 O O . LEU A 1 210 ? -14.366 12.999 20.623 1.00 92.06 210 LEU A O 1
ATOM 1690 N N . ILE A 1 211 ? -12.880 11.368 20.270 1.00 92.62 211 ILE A N 1
ATOM 1691 C CA . ILE A 1 211 ? -12.158 11.607 21.523 1.00 92.62 211 ILE A CA 1
ATOM 1692 C C . ILE A 1 211 ? -11.473 12.980 21.517 1.00 92.62 211 ILE A C 1
ATOM 1694 O O . ILE A 1 211 ? -11.473 13.662 22.540 1.00 92.62 211 ILE A O 1
ATOM 1698 N N . ALA A 1 212 ? -10.881 13.390 20.393 1.00 90.38 212 ALA A N 1
ATOM 1699 C CA . ALA A 1 212 ? -10.241 14.696 20.248 1.00 90.38 212 ALA A CA 1
ATOM 1700 C C . ALA A 1 212 ? -11.254 15.847 20.359 1.00 90.38 212 ALA A C 1
ATOM 1702 O O . ALA A 1 212 ? -10.915 16.897 20.899 1.00 90.38 212 ALA A O 1
ATOM 1703 N N . SER A 1 213 ? -12.498 15.620 19.932 1.00 89.62 213 SER A N 1
ATOM 1704 C CA . SER A 1 213 ? -13.638 16.524 20.122 1.00 89.62 213 SER A CA 1
ATOM 1705 C C . SER A 1 213 ? -14.204 16.525 21.549 1.00 89.62 213 SER A C 1
ATOM 1707 O O . SER A 1 213 ? -15.185 17.210 21.807 1.00 89.62 213 SER A O 1
ATOM 1709 N N . GLY A 1 214 ? -13.612 15.777 22.488 1.00 90.69 214 GLY A N 1
ATOM 1710 C CA . GLY A 1 214 ? -14.038 15.746 23.890 1.00 90.69 214 GLY A CA 1
ATOM 1711 C C . GLY A 1 214 ? -15.155 14.747 24.201 1.00 90.69 214 GLY A C 1
ATOM 1712 O O . GLY A 1 214 ? -15.620 14.699 25.341 1.00 90.69 214 GLY A O 1
ATOM 1713 N N . VAL A 1 215 ? -15.561 13.912 23.237 1.00 90.12 215 VAL A N 1
ATOM 1714 C CA . VAL A 1 215 ? -16.611 12.910 23.455 1.00 90.12 215 VAL A CA 1
ATOM 1715 C C . VAL A 1 215 ? -16.144 11.879 24.494 1.00 90.12 215 VAL A C 1
ATOM 1717 O O . VAL A 1 215 ? -15.060 11.293 24.345 1.00 90.12 215 VAL A O 1
ATOM 1720 N N . PRO A 1 216 ? -16.941 11.609 25.549 1.00 91.62 216 PRO A N 1
ATOM 1721 C CA . PRO A 1 216 ? -16.575 10.634 26.568 1.00 91.62 216 PRO A CA 1
ATOM 1722 C C . PRO A 1 216 ? -16.372 9.238 25.979 1.00 91.62 216 PRO A C 1
ATOM 1724 O O . PRO A 1 216 ? -17.114 8.792 25.105 1.00 91.62 216 PRO A O 1
ATOM 1727 N N . SER A 1 217 ? -15.391 8.503 26.507 1.00 93.19 217 SER A N 1
ATOM 1728 C CA . SER A 1 217 ? -15.057 7.158 26.019 1.00 93.19 217 SER A CA 1
ATOM 1729 C C . SER A 1 217 ? -16.236 6.185 26.071 1.00 93.19 217 SER A C 1
ATOM 1731 O O . SER A 1 217 ? -16.372 5.372 25.164 1.00 93.19 217 SER A O 1
ATOM 1733 N N . ASP A 1 218 ? -17.110 6.308 27.070 1.00 93.88 218 ASP A N 1
ATOM 1734 C CA . ASP A 1 218 ? -18.311 5.474 27.209 1.00 93.88 218 ASP A CA 1
ATOM 1735 C C . ASP A 1 218 ? -19.305 5.707 26.064 1.00 93.88 218 ASP A C 1
ATOM 1737 O O . ASP A 1 218 ? -19.903 4.763 25.548 1.00 93.88 218 ASP A O 1
ATOM 1741 N N . VAL A 1 219 ? -19.441 6.963 25.623 1.00 93.56 219 VAL A N 1
ATOM 1742 C CA . VAL A 1 219 ? -20.310 7.346 24.502 1.00 93.56 219 VAL A CA 1
ATOM 1743 C C . VAL A 1 219 ? -19.737 6.817 23.189 1.00 93.56 219 VAL A C 1
ATOM 1745 O O . VAL A 1 219 ? -20.469 6.197 22.422 1.00 93.56 219 VAL A O 1
ATOM 1748 N N . VAL A 1 220 ? -18.423 6.966 22.975 1.00 93.12 220 VAL A N 1
ATOM 1749 C CA . VAL A 1 220 ? -17.735 6.408 21.796 1.00 93.12 220 VAL A CA 1
ATOM 1750 C C . VAL A 1 220 ? -17.917 4.890 21.734 1.00 93.12 220 VAL A C 1
ATOM 1752 O O . VAL A 1 220 ? -18.279 4.349 20.694 1.00 93.12 220 VAL A O 1
ATOM 1755 N N . LEU A 1 221 ? -17.715 4.183 22.849 1.00 94.06 221 LEU A N 1
ATOM 1756 C CA . LEU A 1 221 ? -17.909 2.733 22.897 1.00 94.06 221 LEU A CA 1
ATOM 1757 C C . LEU A 1 221 ? -19.352 2.341 22.573 1.00 94.06 221 LEU A C 1
ATOM 1759 O O . LEU A 1 221 ? -19.555 1.419 21.790 1.00 94.06 221 LEU A O 1
ATOM 1763 N N . LYS A 1 222 ? -20.346 3.058 23.110 1.00 93.06 222 LYS A N 1
ATOM 1764 C CA . LYS A 1 222 ? -21.763 2.802 22.823 1.00 93.06 222 LYS A CA 1
ATOM 1765 C C . LYS A 1 222 ? -22.107 2.991 21.339 1.00 93.06 222 LYS A C 1
ATOM 1767 O O . LYS A 1 222 ? -22.820 2.156 20.788 1.00 93.06 222 LYS A O 1
ATOM 1772 N N . GLU A 1 223 ? -21.584 4.032 20.688 1.00 90.19 223 GLU A N 1
ATOM 1773 C CA . GLU A 1 223 ? -21.788 4.267 19.247 1.00 90.19 223 GLU A CA 1
ATOM 1774 C C . GLU A 1 223 ? -21.223 3.114 18.402 1.00 90.19 223 GLU A C 1
ATOM 1776 O O . GLU A 1 223 ? -21.906 2.583 17.526 1.00 90.19 223 GLU A O 1
ATOM 1781 N N . TYR A 1 224 ? -19.996 2.674 18.694 1.00 88.31 224 TYR A N 1
ATOM 1782 C CA . TYR A 1 224 ? -19.366 1.584 17.943 1.00 88.31 224 TYR A CA 1
ATOM 1783 C C . TYR A 1 224 ? -19.944 0.204 18.257 1.00 88.31 224 TYR A C 1
ATOM 1785 O O . TYR A 1 224 ? -19.925 -0.666 17.388 1.00 88.31 224 TYR A O 1
ATOM 1793 N N . LEU A 1 225 ? -20.474 -0.012 19.464 1.00 85.94 225 LEU A N 1
ATOM 1794 C CA . LEU A 1 225 ? -21.221 -1.229 19.780 1.00 85.94 225 LEU A CA 1
ATOM 1795 C C . LEU A 1 225 ? -22.471 -1.345 18.897 1.00 85.94 225 LEU A C 1
ATOM 1797 O O . LEU A 1 225 ? -22.696 -2.408 18.329 1.00 85.94 225 LEU A O 1
ATOM 1801 N N . ALA A 1 226 ? -23.207 -0.248 18.692 1.00 80.62 226 ALA A N 1
ATOM 1802 C CA . ALA A 1 226 ? -24.363 -0.230 17.793 1.00 80.62 226 ALA A CA 1
ATOM 1803 C C . ALA A 1 226 ? -23.973 -0.471 16.319 1.00 80.62 226 ALA A C 1
ATOM 1805 O O . ALA A 1 226 ? -24.659 -1.193 15.603 1.00 80.62 226 ALA A O 1
ATOM 1806 N N . GLN A 1 227 ? -22.842 0.077 15.856 1.00 82.12 227 GLN A N 1
ATOM 1807 C CA . GLN A 1 227 ? -22.341 -0.193 14.497 1.00 82.12 227 GLN A CA 1
ATOM 1808 C C . GLN A 1 227 ? -21.905 -1.654 14.309 1.00 82.12 227 GLN A C 1
ATOM 1810 O O . GLN A 1 227 ? -22.108 -2.232 13.243 1.00 82.12 227 GLN A O 1
ATOM 1815 N N . HIS A 1 228 ? -21.330 -2.276 15.339 1.00 83.25 228 HIS A N 1
ATOM 1816 C CA . HIS A 1 228 ? -20.927 -3.681 15.287 1.00 83.25 228 HIS A CA 1
ATOM 1817 C C . HIS A 1 228 ? -22.126 -4.632 15.128 1.00 83.25 228 HIS A C 1
ATOM 1819 O O . HIS A 1 228 ? -21.990 -5.689 14.516 1.00 83.25 228 HIS A O 1
ATOM 1825 N N . GLU A 1 229 ? -23.309 -4.276 15.635 1.00 85.81 229 GLU A N 1
ATOM 1826 C CA . GLU A 1 229 ? -24.531 -5.058 15.390 1.00 85.81 229 GLU A CA 1
ATOM 1827 C C . GLU A 1 229 ? -24.897 -5.112 13.895 1.00 85.81 229 GLU A C 1
ATOM 1829 O O . GLU A 1 229 ? -25.483 -6.096 13.446 1.00 85.81 229 GLU A O 1
ATOM 1834 N N . GLN A 1 230 ? -24.490 -4.105 13.112 1.00 87.88 230 GLN A N 1
ATOM 1835 C CA . GLN A 1 230 ? -24.715 -4.037 11.663 1.00 87.88 230 GLN A CA 1
ATOM 1836 C C . GLN A 1 230 ? -23.632 -4.766 10.848 1.00 87.88 230 GLN A C 1
ATOM 1838 O O . GLN A 1 230 ? -23.938 -5.327 9.798 1.00 87.88 230 GLN A O 1
ATOM 1843 N N . ASP A 1 231 ? -22.381 -4.789 11.327 1.00 87.44 231 ASP A N 1
ATOM 1844 C CA . ASP A 1 231 ? -21.270 -5.545 10.727 1.00 87.44 231 ASP A CA 1
ATOM 1845 C C . ASP A 1 231 ? -20.702 -6.584 11.716 1.00 87.44 231 ASP A C 1
ATOM 1847 O O . ASP A 1 231 ? -19.735 -6.296 12.435 1.00 87.44 231 ASP A O 1
ATOM 1851 N N . PRO A 1 232 ? -21.224 -7.829 11.706 1.00 86.25 232 PRO A N 1
ATOM 1852 C CA . PRO A 1 232 ? -20.748 -8.915 12.567 1.00 86.25 232 PRO A CA 1
ATOM 1853 C C . PRO A 1 232 ? -19.290 -9.338 12.326 1.00 86.25 232 PRO A C 1
ATOM 1855 O O . PRO A 1 232 ? -18.752 -10.147 13.090 1.00 86.25 232 PRO A O 1
ATOM 1858 N N . ASN A 1 233 ? -18.663 -8.861 11.243 1.00 87.31 233 ASN A N 1
ATOM 1859 C CA . ASN A 1 233 ? -17.267 -9.140 10.902 1.00 87.31 233 ASN A CA 1
ATOM 1860 C C . ASN A 1 233 ? -16.312 -8.033 11.372 1.00 87.31 233 ASN A C 1
ATOM 1862 O O . ASN A 1 233 ? -15.097 -8.135 11.158 1.00 87.31 233 ASN A O 1
ATOM 1866 N N . SER A 1 234 ? -16.835 -6.990 12.017 1.00 89.12 234 SER A N 1
ATOM 1867 C CA . SER A 1 234 ? -16.037 -5.966 12.681 1.00 89.12 234 SER A CA 1
ATOM 1868 C C . SER A 1 234 ? -15.554 -6.425 14.054 1.00 89.12 234 SER A C 1
ATOM 1870 O O . SER A 1 234 ? -16.157 -7.270 14.708 1.00 89.12 234 SER A O 1
ATOM 1872 N N . LYS A 1 235 ? -14.417 -5.888 14.513 1.00 90.88 235 LYS A N 1
ATOM 1873 C CA . LYS A 1 235 ? -14.017 -6.032 15.918 1.00 90.88 235 LYS A CA 1
ATOM 1874 C C . LYS A 1 235 ? -14.787 -4.981 16.732 1.00 90.88 235 LYS A C 1
ATOM 1876 O O . LYS A 1 235 ? -14.646 -3.801 16.407 1.00 90.88 235 LYS A O 1
ATOM 1881 N N . PRO A 1 236 ? -15.497 -5.352 17.814 1.00 91.69 236 PRO A N 1
ATOM 1882 C CA . PRO A 1 236 ? -16.110 -4.366 18.692 1.00 91.69 236 PRO A CA 1
ATOM 1883 C C . PRO A 1 236 ? -15.018 -3.548 19.391 1.00 91.69 236 PRO A C 1
ATOM 1885 O O . PRO A 1 236 ? -13.982 -4.081 19.809 1.00 91.69 236 PRO A O 1
ATOM 1888 N N . LEU A 1 237 ? -15.239 -2.241 19.500 1.00 93.38 237 LEU A N 1
ATOM 1889 C CA . LEU A 1 237 ? -14.318 -1.339 20.181 1.00 93.38 237 LEU A CA 1
ATOM 1890 C C . LEU A 1 237 ? -14.358 -1.614 21.694 1.00 93.38 237 LEU A C 1
ATOM 1892 O O . LEU A 1 237 ? -15.432 -1.677 22.282 1.00 93.38 237 LEU A O 1
ATOM 1896 N N . ALA A 1 238 ? -13.194 -1.770 22.329 1.00 94.19 238 ALA A N 1
ATOM 1897 C CA . ALA A 1 238 ? -13.078 -1.948 23.779 1.00 94.19 238 ALA A CA 1
ATOM 1898 C C . ALA A 1 238 ? -12.359 -0.762 24.446 1.00 94.19 238 ALA A C 1
ATOM 1900 O O . ALA A 1 238 ? -11.595 -0.040 23.803 1.00 94.19 238 ALA A O 1
ATOM 1901 N N . TYR A 1 239 ? -12.514 -0.597 25.767 1.00 94.69 239 TYR A N 1
ATOM 1902 C CA . TYR A 1 239 ? -11.797 0.437 26.536 1.00 94.69 239 TYR A CA 1
ATOM 1903 C C . TYR A 1 239 ? -10.277 0.390 26.345 1.00 94.69 239 TYR A C 1
ATOM 1905 O O . TYR A 1 239 ? -9.619 1.428 26.276 1.00 94.69 239 TYR A O 1
ATOM 1913 N N . SER A 1 240 ? -9.707 -0.811 26.229 1.00 94.25 240 SER A N 1
ATOM 1914 C CA . SER A 1 240 ? -8.274 -0.994 25.992 1.00 94.25 240 SER A CA 1
ATOM 1915 C C . SER A 1 240 ? -7.835 -0.439 24.634 1.00 94.25 240 SER A C 1
ATOM 1917 O O . SER A 1 240 ? -6.741 0.119 24.527 1.00 94.25 240 SER A O 1
ATOM 1919 N N . ASP A 1 241 ? -8.685 -0.536 23.610 1.00 94.56 241 ASP A N 1
ATOM 1920 C CA . ASP A 1 241 ? -8.434 0.052 22.298 1.00 94.56 241 ASP A CA 1
ATOM 1921 C C . ASP A 1 241 ? -8.527 1.581 22.358 1.00 94.56 241 ASP A C 1
ATOM 1923 O O . ASP A 1 241 ? -7.625 2.262 21.874 1.00 94.56 241 ASP A O 1
ATOM 1927 N N . VAL A 1 242 ? -9.552 2.125 23.025 1.00 94.75 242 VAL A N 1
ATOM 1928 C CA . VAL A 1 242 ? -9.714 3.574 23.251 1.00 94.75 242 VAL A CA 1
ATOM 1929 C C . VAL A 1 242 ? -8.504 4.159 23.979 1.00 94.75 242 VAL A C 1
ATOM 1931 O O . VAL A 1 242 ? -7.962 5.187 23.570 1.00 94.75 242 VAL A O 1
ATOM 1934 N N . TYR A 1 243 ? -8.021 3.477 25.018 1.00 94.06 243 TYR A N 1
ATOM 1935 C CA . TYR A 1 243 ? -6.799 3.855 25.721 1.00 94.06 243 TYR A CA 1
ATOM 1936 C C . TYR A 1 243 ? -5.579 3.863 24.786 1.00 94.06 243 TYR A C 1
ATOM 1938 O O . TYR A 1 243 ? -4.799 4.817 24.789 1.00 94.06 243 TYR A O 1
ATOM 1946 N N . GLN A 1 244 ? -5.412 2.832 23.946 1.00 94.38 244 GLN A N 1
ATOM 1947 C CA . GLN A 1 244 ? -4.316 2.790 22.972 1.00 94.38 244 GLN A CA 1
ATOM 1948 C C . GLN A 1 244 ? -4.414 3.907 21.930 1.00 94.38 244 GLN A C 1
ATOM 1950 O O . GLN A 1 244 ? -3.380 4.459 21.552 1.00 94.38 244 GLN A O 1
ATOM 1955 N N . ILE A 1 245 ? -5.623 4.242 21.477 1.00 94.44 245 ILE A N 1
ATOM 1956 C CA . ILE A 1 245 ? -5.877 5.343 20.544 1.00 94.44 245 ILE A CA 1
ATOM 1957 C C . ILE A 1 245 ? -5.484 6.672 21.196 1.00 94.44 245 ILE A C 1
ATOM 1959 O O . ILE A 1 245 ? -4.612 7.360 20.668 1.00 94.44 245 ILE A O 1
ATOM 1963 N N . LYS A 1 246 ? -6.006 6.974 22.395 1.00 93.12 246 LYS A N 1
ATOM 1964 C CA . LYS A 1 246 ? -5.632 8.161 23.189 1.00 93.12 246 LYS A CA 1
ATOM 1965 C C . LYS A 1 246 ? -4.120 8.296 23.329 1.00 93.12 246 LYS A C 1
ATOM 1967 O O . LYS A 1 246 ? -3.548 9.338 23.009 1.00 93.12 246 LYS A O 1
ATOM 1972 N N . LYS A 1 247 ? -3.466 7.207 23.749 1.00 93.56 247 LYS A N 1
ATOM 1973 C CA . LYS A 1 247 ? -2.015 7.154 23.947 1.00 93.56 247 LYS A CA 1
ATOM 1974 C C . LYS A 1 247 ? -1.243 7.410 22.650 1.00 93.56 247 LYS A C 1
ATOM 1976 O O . LYS A 1 247 ? -0.283 8.175 22.667 1.00 93.56 247 LYS A O 1
ATOM 1981 N N . ARG A 1 248 ? -1.636 6.789 21.531 1.00 92.06 248 ARG A N 1
ATOM 1982 C CA . ARG A 1 248 ? -0.963 6.963 20.228 1.00 92.06 248 ARG A CA 1
ATOM 1983 C C . ARG A 1 248 ? -1.149 8.363 19.658 1.00 92.06 248 ARG A C 1
ATOM 1985 O O . ARG A 1 248 ? -0.195 8.921 19.128 1.00 92.06 248 ARG A O 1
ATOM 1992 N N . CYS A 1 249 ? -2.341 8.929 19.807 1.00 91.12 249 CYS A N 1
ATOM 1993 C CA . CYS A 1 249 ? -2.681 10.256 19.305 1.00 91.12 249 CYS A CA 1
ATOM 1994 C C . CYS A 1 249 ? -2.259 11.389 20.259 1.00 91.12 249 CYS A C 1
ATOM 1996 O O . CYS A 1 249 ? -2.464 12.555 19.937 1.00 91.12 249 CYS A O 1
ATOM 1998 N N . LYS A 1 250 ? -1.654 11.070 21.417 1.00 91.44 250 LYS A N 1
ATOM 1999 C CA . LYS A 1 250 ? -1.255 12.036 22.461 1.00 91.44 250 LYS A CA 1
ATOM 2000 C C . LYS A 1 250 ? -2.408 12.960 22.884 1.00 91.44 250 LYS A C 1
ATOM 2002 O O . LYS A 1 250 ? -2.184 14.128 23.203 1.00 91.44 250 LYS A O 1
ATOM 2007 N N . LEU A 1 251 ? -3.635 12.442 22.873 1.00 86.94 251 LEU A N 1
ATOM 2008 C CA . LEU A 1 251 ? -4.817 13.204 23.266 1.00 86.94 251 LEU A CA 1
ATOM 2009 C C . LEU A 1 251 ? -4.755 13.417 24.782 1.00 86.94 251 LEU A C 1
ATOM 2011 O O . LEU A 1 251 ? -4.716 12.452 25.550 1.00 86.94 251 LEU A O 1
ATOM 2015 N N . LYS A 1 252 ? -4.652 14.684 25.199 1.00 79.00 252 LYS A N 1
ATOM 2016 C CA . LYS A 1 252 ? -4.645 15.078 26.613 1.00 79.00 252 LYS A CA 1
ATOM 2017 C C . LYS A 1 252 ? -6.054 14.944 27.187 1.00 79.00 252 LYS A C 1
ATOM 2019 O O . LYS A 1 252 ? -7.021 15.181 26.478 1.00 79.00 252 LYS A O 1
ATOM 2024 N N . GLY A 1 253 ? -6.135 14.660 28.484 1.00 60.62 253 GLY A N 1
ATOM 2025 C CA . GLY A 1 253 ? -7.358 14.842 29.256 1.00 60.62 253 GLY A CA 1
ATOM 2026 C C . GLY A 1 253 ? -8.390 13.739 29.049 1.00 60.62 253 GLY A C 1
ATOM 2027 O O . GLY A 1 253 ? -9.178 13.762 28.112 1.00 60.62 253 GLY A O 1
ATOM 2028 N N . TYR A 1 254 ? -8.436 12.804 29.993 1.00 50.91 254 TYR A N 1
ATOM 2029 C CA . TYR A 1 254 ? -9.718 12.417 30.577 1.00 50.91 254 TYR A CA 1
ATOM 2030 C C . TYR A 1 254 ? -9.453 11.799 31.948 1.00 50.91 254 TYR A C 1
ATOM 2032 O O . TYR A 1 254 ? -9.593 10.595 32.147 1.00 50.91 254 TYR A O 1
ATOM 2040 N N . ASP A 1 255 ? -9.056 12.637 32.900 1.00 50.53 255 ASP A N 1
ATOM 2041 C CA . ASP A 1 255 ? -8.830 12.228 34.287 1.00 50.53 255 ASP A CA 1
ATOM 2042 C C . ASP A 1 255 ? -10.162 12.273 35.057 1.00 50.53 255 ASP A C 1
ATOM 2044 O O . ASP A 1 255 ? -10.232 12.821 36.146 1.00 50.53 255 ASP A O 1
ATOM 2048 N N . GLY A 1 256 ? -11.254 11.781 34.455 1.00 50.62 256 GLY A N 1
ATOM 2049 C CA . GLY A 1 256 ? -12.549 11.480 35.090 1.00 50.62 256 GLY A CA 1
ATOM 2050 C C . GLY A 1 256 ? -13.269 12.574 35.899 1.00 50.62 256 GLY A C 1
ATOM 2051 O O . GLY A 1 256 ? -14.345 12.304 36.422 1.00 50.62 256 GLY A O 1
ATOM 2052 N N . LYS A 1 257 ? -12.730 13.787 36.039 1.00 46.66 257 LYS A N 1
ATOM 2053 C CA . LYS A 1 257 ? -13.231 14.800 36.974 1.00 46.66 257 L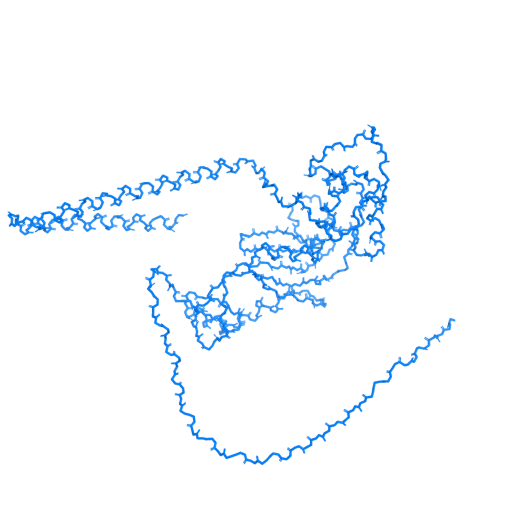YS A CA 1
ATOM 2054 C C . LYS A 1 257 ? -13.443 16.128 36.250 1.00 46.66 257 LYS A C 1
ATOM 2056 O O . LYS A 1 257 ? -12.506 16.898 36.083 1.00 46.66 257 LYS A O 1
ATOM 2061 N N . GLY A 1 258 ? -14.683 16.397 35.832 1.00 51.25 258 GLY A N 1
ATOM 2062 C CA . GLY A 1 258 ? -15.141 17.770 35.569 1.00 51.25 258 GLY A CA 1
ATOM 2063 C C . GLY A 1 258 ? -15.731 18.096 34.193 1.00 51.25 258 GLY A C 1
ATOM 2064 O O . GLY A 1 258 ? -16.067 19.256 33.971 1.00 51.25 258 GLY A O 1
ATOM 2065 N N . VAL A 1 259 ? -15.895 17.140 33.273 1.00 55.66 259 VAL A N 1
ATOM 2066 C CA . VAL A 1 259 ? -16.503 17.445 31.963 1.00 55.66 259 VAL A CA 1
ATOM 2067 C C . VAL A 1 259 ? -18.028 17.454 32.088 1.00 55.66 259 VAL A C 1
ATOM 2069 O O . VAL A 1 259 ? -18.636 16.447 32.446 1.00 55.66 259 VAL A O 1
ATOM 2072 N N . LYS A 1 260 ? -18.650 18.609 31.821 1.00 58.91 260 LYS A N 1
ATOM 2073 C CA . LYS A 1 260 ? -20.109 18.742 31.721 1.00 58.91 260 LYS A CA 1
ATOM 2074 C C . LYS A 1 260 ? -20.579 17.928 30.512 1.00 58.91 260 LYS A C 1
ATOM 2076 O O . LYS A 1 260 ? -20.044 18.097 29.424 1.00 58.91 260 LYS A O 1
ATOM 2081 N N . HIS A 1 261 ? -21.546 17.036 30.714 1.00 52.25 261 HIS A N 1
ATOM 2082 C CA . HIS A 1 261 ? -22.121 16.210 29.653 1.00 52.25 261 HIS A CA 1
ATOM 2083 C C . HIS A 1 261 ? -22.803 17.088 28.592 1.00 52.25 261 HIS A C 1
ATOM 2085 O O . HIS A 1 261 ? -23.938 17.523 28.787 1.00 52.25 261 HIS A O 1
ATOM 2091 N N . GLU A 1 262 ? -22.136 17.333 27.465 1.00 55.50 262 GLU A N 1
ATOM 2092 C CA . GLU A 1 262 ? -22.826 17.729 26.235 1.00 55.50 262 GLU A CA 1
ATOM 2093 C C . GLU A 1 262 ? -23.641 16.538 25.715 1.00 55.50 262 GLU A C 1
ATOM 2095 O O . GLU A 1 262 ? -23.220 15.377 25.791 1.00 55.50 262 GLU A O 1
ATOM 2100 N N . LYS A 1 263 ? -24.871 16.817 25.273 1.00 60.69 263 LYS A N 1
ATOM 2101 C CA . LYS A 1 263 ? -25.836 15.796 24.856 1.00 60.69 263 LYS A CA 1
ATOM 2102 C C . LYS A 1 263 ? -25.348 15.117 23.575 1.00 60.69 263 LYS A C 1
ATOM 2104 O O . LYS A 1 263 ? -24.970 15.771 22.614 1.00 60.69 263 LYS A O 1
ATOM 2109 N N . SER A 1 264 ? -25.427 13.787 23.542 1.00 55.88 264 SER A N 1
ATOM 2110 C CA . SER A 1 264 ? -24.969 12.942 22.427 1.00 55.88 264 SER A CA 1
ATOM 2111 C C . SER A 1 264 ? -25.723 13.142 21.103 1.00 55.88 264 SER A C 1
ATOM 2113 O O . SER A 1 264 ? -25.367 12.517 20.110 1.00 55.88 264 SER A O 1
ATOM 2115 N N . SER A 1 265 ? -26.786 13.949 21.087 1.00 60.38 265 SER A N 1
ATOM 2116 C CA . SER A 1 265 ? -27.641 14.193 19.920 1.00 60.38 265 SER A CA 1
ATOM 2117 C C . SER A 1 265 ? -27.048 15.165 18.899 1.00 60.38 265 SER A C 1
ATOM 2119 O O . SER A 1 265 ? -27.484 15.144 17.754 1.00 60.38 265 SER A O 1
ATOM 2121 N N . ASP A 1 266 ? -26.049 15.964 19.284 1.00 59.44 266 ASP A N 1
ATOM 2122 C CA . ASP A 1 266 ? -25.495 17.024 18.424 1.00 59.44 266 ASP A CA 1
ATOM 2123 C C . ASP A 1 266 ? -24.206 16.590 17.705 1.00 59.44 266 ASP A C 1
ATOM 2125 O O . ASP A 1 266 ? -23.523 17.390 17.064 1.00 59.44 266 ASP A O 1
ATOM 2129 N N . LEU A 1 267 ? -23.853 15.304 17.802 1.00 56.88 267 LEU A N 1
ATOM 2130 C CA . LEU A 1 267 ? -22.689 14.766 17.113 1.00 56.88 267 LEU A CA 1
ATOM 2131 C C . LEU A 1 267 ? -22.975 14.683 15.608 1.00 56.88 267 LEU A C 1
ATOM 2133 O O . LEU A 1 267 ? -23.999 14.116 15.217 1.00 56.88 267 LEU A O 1
ATOM 2137 N N . PRO A 1 268 ? -22.081 15.207 14.748 1.00 55.94 268 PRO A N 1
ATOM 2138 C CA . PRO A 1 268 ? -22.254 15.153 13.304 1.00 55.94 268 PRO A CA 1
ATOM 2139 C C . PRO A 1 268 ? -22.261 13.694 12.833 1.00 55.94 268 PRO A C 1
ATOM 2141 O O . PRO A 1 268 ? -21.224 13.065 12.632 1.00 55.94 268 PRO A O 1
ATOM 2144 N N . CYS A 1 269 ? -23.462 13.147 12.656 1.00 47.38 269 CYS A N 1
ATOM 2145 C CA . CYS A 1 269 ? -23.691 11.846 12.053 1.00 47.38 269 CYS A CA 1
ATOM 2146 C C . CYS A 1 269 ? -23.787 12.049 10.538 1.00 47.38 269 CYS A C 1
ATOM 2148 O O . CYS A 1 269 ? -24.847 12.367 10.005 1.00 47.38 269 CYS A O 1
ATOM 2150 N N . GLY A 1 270 ? -22.661 11.943 9.832 1.00 46.94 270 GLY A N 1
ATOM 2151 C CA . GLY A 1 270 ? -22.662 12.095 8.381 1.00 46.94 270 GLY A CA 1
ATOM 2152 C C . GLY A 1 270 ? -21.317 11.813 7.726 1.00 46.94 270 GLY A C 1
ATOM 2153 O O . GLY A 1 270 ? -20.262 12.166 8.246 1.00 46.94 270 GLY A O 1
ATOM 2154 N N . SER A 1 271 ? -21.374 11.220 6.534 1.00 47.97 271 SER A N 1
ATOM 2155 C CA . SER A 1 271 ? -20.261 10.875 5.634 1.00 47.97 271 SER A CA 1
ATOM 2156 C C . SER A 1 271 ? -19.410 12.065 5.151 1.00 47.97 271 SER A C 1
ATOM 2158 O O . SER A 1 271 ? -18.485 11.879 4.364 1.00 47.97 271 SER A O 1
ATOM 2160 N N . ALA A 1 272 ? -19.691 13.282 5.625 1.00 47.34 272 ALA A N 1
ATOM 2161 C CA . ALA A 1 272 ? -19.008 14.522 5.262 1.00 47.34 272 ALA A CA 1
ATOM 2162 C C . ALA A 1 272 ? -17.899 14.932 6.252 1.00 47.34 272 ALA A C 1
ATOM 2164 O O . ALA A 1 272 ? -17.457 16.081 6.241 1.00 47.34 272 ALA A O 1
ATOM 2165 N N . PHE A 1 273 ? -17.433 14.024 7.113 1.00 49.47 273 PHE A N 1
ATOM 2166 C CA . PHE A 1 273 ? -16.352 14.328 8.049 1.00 49.47 273 PHE A CA 1
ATOM 2167 C C . PHE A 1 273 ? -14.984 14.138 7.374 1.00 49.47 273 PHE A C 1
ATOM 2169 O O . PHE A 1 273 ? -14.456 13.031 7.273 1.00 49.47 273 PHE A O 1
ATOM 2176 N N . LYS A 1 274 ? -14.414 15.232 6.852 1.00 48.28 274 LYS A N 1
ATOM 2177 C CA . LYS A 1 274 ? -13.035 15.277 6.339 1.00 48.28 274 LYS A CA 1
ATOM 2178 C C . LYS A 1 274 ? -12.089 15.575 7.500 1.00 48.28 274 LYS A C 1
ATOM 2180 O O . LYS A 1 274 ? -11.801 16.732 7.785 1.00 48.28 274 LYS A O 1
ATOM 2185 N N . GLY A 1 275 ? -11.650 14.535 8.199 1.00 45.28 275 GLY A N 1
ATOM 2186 C CA . GLY A 1 275 ? -10.739 14.658 9.332 1.00 45.28 275 GLY A CA 1
ATOM 2187 C C . GLY A 1 275 ? -9.317 15.081 8.927 1.00 45.28 275 GLY A C 1
ATOM 2188 O O . GLY A 1 275 ? -8.647 14.333 8.215 1.00 45.28 275 GLY A O 1
ATOM 2189 N N . PRO A 1 276 ? -8.792 16.224 9.414 1.00 46.56 276 PRO A N 1
ATOM 2190 C CA . PRO A 1 276 ? -7.405 16.647 9.185 1.00 46.56 276 PRO A CA 1
ATOM 2191 C C . PRO A 1 276 ? -6.395 15.964 10.131 1.00 46.56 276 PRO A C 1
ATOM 2193 O O . PRO A 1 276 ? -5.209 16.283 10.114 1.00 46.56 276 PRO A O 1
ATOM 2196 N N . PHE A 1 277 ? -6.831 15.036 10.994 1.00 50.16 277 PHE A N 1
ATOM 2197 C CA . PHE A 1 277 ? -5.992 14.492 12.072 1.00 50.16 277 PHE A CA 1
ATOM 2198 C C . PHE A 1 277 ? -5.046 13.353 11.651 1.00 50.16 277 PHE A C 1
ATOM 2200 O O . PHE A 1 277 ? -4.112 13.043 12.396 1.00 50.16 277 PHE A O 1
ATOM 2207 N N . PHE A 1 278 ? -5.246 12.747 10.473 1.00 50.38 278 PHE A N 1
ATOM 2208 C CA . PHE A 1 278 ? -4.468 11.584 10.009 1.00 50.38 278 PHE A CA 1
ATOM 2209 C C . PHE A 1 278 ? -3.773 11.748 8.657 1.00 50.38 278 PHE A C 1
ATOM 2211 O O . PHE A 1 278 ? -2.999 10.857 8.274 1.00 50.38 278 PHE A O 1
ATOM 2218 N N . GLU A 1 279 ? -3.937 12.889 7.977 1.00 48.38 279 GLU A N 1
ATOM 2219 C CA . GLU A 1 279 ? -2.831 13.391 7.165 1.00 48.38 279 GLU A CA 1
ATOM 2220 C C . GLU A 1 279 ? -1.676 13.547 8.135 1.00 48.38 279 GLU A C 1
ATOM 2222 O O . GLU A 1 279 ? -1.742 14.328 9.082 1.00 48.38 279 GLU A O 1
ATOM 2227 N N . LYS A 1 280 ? -0.686 12.665 7.998 1.00 46.66 280 LYS A N 1
ATOM 2228 C CA . LYS A 1 280 ? 0.475 12.605 8.873 1.00 46.66 280 LYS A CA 1
ATOM 2229 C C . LYS A 1 280 ? 0.908 14.045 9.162 1.00 46.66 280 LYS A C 1
ATOM 2231 O O . LYS A 1 280 ? 1.486 14.678 8.286 1.00 46.66 280 LYS A O 1
ATOM 2236 N N . ARG A 1 281 ? 0.771 14.517 10.412 1.00 42.84 281 ARG A N 1
ATOM 2237 C CA . ARG A 1 281 ? 1.894 15.279 10.963 1.00 42.84 281 ARG A CA 1
ATOM 2238 C C . ARG A 1 281 ? 3.074 14.363 10.679 1.00 42.84 281 ARG A C 1
ATOM 2240 O O . ARG A 1 281 ? 3.027 13.234 11.190 1.00 42.84 281 ARG A O 1
ATOM 2247 N N . PRO A 1 282 ? 4.010 14.736 9.784 1.00 39.25 282 PRO A N 1
ATOM 2248 C CA . PRO A 1 282 ? 5.160 13.900 9.507 1.00 39.25 282 PRO A CA 1
ATOM 2249 C C . PRO A 1 282 ? 5.669 13.490 10.874 1.00 39.25 282 PRO A C 1
ATOM 2251 O O . PRO A 1 282 ? 5.819 14.337 11.762 1.00 39.25 282 PRO A O 1
ATOM 2254 N N . ASN A 1 283 ? 5.733 12.176 11.105 1.00 37.38 283 ASN A N 1
ATOM 2255 C CA . ASN A 1 283 ? 6.312 11.669 12.330 1.00 37.38 283 ASN A CA 1
ATOM 2256 C C . ASN A 1 283 ? 7.590 12.479 12.505 1.00 37.38 283 ASN A C 1
ATOM 2258 O O . ASN A 1 283 ? 8.421 12.475 11.598 1.00 37.38 283 ASN A O 1
ATOM 2262 N N . GLN A 1 284 ? 7.723 13.193 13.623 1.00 39.88 284 GLN A N 1
ATOM 2263 C CA . GLN A 1 284 ? 9.036 13.576 14.105 1.00 39.88 284 GLN A CA 1
ATOM 2264 C C . GLN A 1 284 ? 9.737 12.249 14.384 1.00 39.88 284 GLN A C 1
ATOM 2266 O O . GLN A 1 284 ? 9.717 11.708 15.489 1.00 39.88 284 GLN A O 1
ATOM 2271 N N . ILE A 1 285 ? 10.259 11.666 13.310 1.00 40.25 285 ILE A N 1
ATOM 2272 C CA . ILE A 1 285 ? 11.359 10.742 13.325 1.00 40.25 285 ILE A CA 1
ATOM 2273 C C . ILE A 1 285 ? 12.395 11.456 14.187 1.00 40.25 285 ILE A C 1
ATOM 2275 O O . ILE A 1 285 ? 12.640 12.645 13.962 1.00 40.25 285 ILE A O 1
ATOM 2279 N N . PRO A 1 286 ? 12.958 10.804 15.208 1.00 42.28 286 PRO A N 1
ATOM 2280 C CA . PRO A 1 286 ? 14.055 11.387 15.956 1.00 42.28 286 PRO A CA 1
ATOM 2281 C C . PRO A 1 286 ? 15.122 11.875 14.962 1.00 42.28 286 PRO A C 1
ATOM 2283 O O . PRO A 1 286 ? 15.804 11.065 14.349 1.00 42.28 286 PRO A O 1
ATOM 2286 N N . LYS A 1 287 ? 15.217 13.197 14.766 1.00 45.31 287 LYS A N 1
ATOM 2287 C CA . LYS A 1 287 ? 16.232 13.874 13.946 1.00 45.31 287 LYS A CA 1
ATOM 2288 C C . LYS A 1 287 ? 16.416 13.310 12.517 1.00 45.31 287 LYS A C 1
ATOM 2290 O O . LYS A 1 287 ? 17.560 13.105 12.121 1.00 45.31 287 LYS A O 1
ATOM 2295 N N . LEU A 1 288 ? 15.354 13.114 11.722 1.00 45.03 288 LEU A N 1
ATOM 2296 C CA . LEU A 1 288 ? 15.564 12.936 10.271 1.00 45.03 288 LEU A CA 1
ATOM 2297 C C . LEU A 1 288 ? 16.041 14.245 9.624 1.00 45.03 288 LEU A C 1
ATOM 2299 O O . LEU A 1 288 ? 16.967 14.186 8.838 1.00 45.03 288 LEU A O 1
ATOM 2303 N N . ASP A 1 289 ? 15.589 15.416 10.090 1.00 46.38 289 ASP A N 1
ATOM 2304 C CA . ASP A 1 289 ? 16.080 16.720 9.599 1.00 46.38 289 ASP A CA 1
ATOM 2305 C C . ASP A 1 289 ? 17.601 16.904 9.761 1.00 46.38 289 ASP A C 1
ATOM 2307 O O . ASP A 1 289 ? 18.238 17.599 8.977 1.00 46.38 289 ASP A O 1
ATOM 2311 N N . LYS A 1 290 ? 18.229 16.260 10.762 1.00 50.84 290 LYS A N 1
ATOM 2312 C CA . LYS A 1 290 ? 19.701 16.279 10.899 1.00 50.84 290 LYS A CA 1
ATOM 2313 C C . LYS A 1 290 ? 20.404 15.251 10.016 1.00 50.84 290 LYS A C 1
ATOM 2315 O O . LYS A 1 290 ? 21.601 15.400 9.801 1.00 50.84 290 LYS A O 1
ATOM 2320 N N . ILE A 1 291 ? 19.714 14.197 9.587 1.00 54.72 291 ILE A N 1
ATOM 2321 C CA . ILE A 1 291 ? 20.261 13.177 8.686 1.00 54.72 291 ILE A CA 1
ATOM 2322 C C . ILE A 1 291 ? 20.056 13.633 7.240 1.00 54.72 291 ILE A C 1
ATOM 2324 O O . ILE A 1 291 ? 21.032 13.702 6.512 1.00 54.72 291 ILE A O 1
ATOM 2328 N N . GLU A 1 292 ? 18.850 14.054 6.861 1.00 53.81 292 GLU A N 1
ATOM 2329 C CA . GLU A 1 292 ? 18.545 14.669 5.563 1.00 53.81 292 GLU A CA 1
ATOM 2330 C C . GLU A 1 292 ? 19.318 15.971 5.361 1.00 53.81 292 GLU A C 1
ATOM 2332 O O . GLU A 1 292 ? 19.888 16.153 4.298 1.00 53.81 292 GLU A O 1
ATOM 2337 N N . GLY A 1 293 ? 19.465 16.821 6.385 1.00 66.69 293 GLY A N 1
ATOM 2338 C CA . GLY A 1 293 ? 20.322 18.006 6.282 1.00 66.69 293 GLY A CA 1
ATOM 2339 C C . GLY A 1 293 ? 21.807 17.673 6.092 1.00 66.69 293 GLY A C 1
ATOM 2340 O O . GLY A 1 293 ? 22.508 18.394 5.397 1.00 66.69 293 GLY A O 1
ATOM 2341 N N . ARG A 1 294 ? 22.307 16.565 6.664 1.00 65.31 294 ARG A N 1
ATOM 2342 C CA . ARG A 1 294 ? 23.684 16.103 6.398 1.00 65.31 294 ARG A CA 1
ATOM 2343 C C . ARG A 1 294 ? 23.827 15.492 5.010 1.00 65.31 294 ARG A C 1
ATOM 2345 O O . ARG A 1 294 ? 24.837 15.737 4.372 1.00 65.31 294 ARG A O 1
ATOM 2352 N N . ILE A 1 295 ? 22.845 14.708 4.570 1.00 69.94 295 ILE A N 1
ATOM 2353 C CA . ILE A 1 295 ? 22.836 14.112 3.229 1.00 69.94 295 ILE A CA 1
ATOM 2354 C C . ILE A 1 295 ? 22.796 15.228 2.185 1.00 69.94 295 ILE A C 1
ATOM 2356 O O . ILE A 1 295 ? 23.650 15.253 1.313 1.00 69.94 295 ILE A O 1
ATOM 2360 N N . TRP A 1 296 ? 21.907 16.209 2.351 1.00 74.81 296 TRP A N 1
ATOM 2361 C CA . TRP A 1 296 ? 21.803 17.359 1.459 1.00 74.81 296 TRP A CA 1
ATOM 2362 C C . TRP A 1 296 ? 23.081 18.196 1.440 1.00 74.81 296 TRP A C 1
ATOM 2364 O O . TRP A 1 296 ? 23.544 18.577 0.375 1.00 74.81 296 TRP A O 1
ATOM 2374 N N . ASN A 1 297 ? 23.686 18.465 2.601 1.00 80.12 297 ASN A N 1
ATOM 2375 C CA . ASN A 1 297 ? 24.939 19.218 2.646 1.00 80.12 297 ASN A CA 1
ATOM 2376 C C . ASN A 1 297 ? 26.094 18.465 1.970 1.00 80.12 297 ASN A C 1
ATOM 2378 O O . ASN A 1 297 ? 26.897 19.101 1.299 1.00 80.12 297 ASN A O 1
ATOM 2382 N N . ASN A 1 298 ? 26.159 17.137 2.106 1.00 79.12 298 ASN A N 1
ATOM 2383 C CA . ASN A 1 298 ? 27.158 16.327 1.409 1.00 79.12 298 ASN A CA 1
ATOM 2384 C C . ASN A 1 298 ? 26.914 16.319 -0.110 1.00 79.12 298 ASN A C 1
ATOM 2386 O O . ASN A 1 298 ? 27.851 16.529 -0.870 1.00 79.12 298 ASN A O 1
ATOM 2390 N N . GLU A 1 299 ? 25.666 16.138 -0.555 1.00 81.19 299 GLU A N 1
ATOM 2391 C CA . GLU A 1 299 ? 25.301 16.207 -1.980 1.00 81.19 299 GLU A CA 1
ATOM 2392 C C . GLU A 1 299 ? 25.601 17.598 -2.566 1.00 81.19 299 GLU A C 1
ATOM 2394 O O . GLU A 1 299 ? 26.109 17.715 -3.679 1.00 81.19 299 GLU A O 1
ATOM 2399 N N . GLN A 1 300 ? 25.347 18.664 -1.804 1.00 85.75 300 GLN A N 1
ATOM 2400 C CA . GLN A 1 300 ? 25.649 20.040 -2.196 1.00 85.75 300 GLN A CA 1
ATOM 2401 C C . GLN A 1 300 ? 27.165 20.276 -2.323 1.00 85.75 300 GLN A C 1
ATOM 2403 O O . GLN A 1 300 ? 27.602 20.850 -3.316 1.00 85.75 300 GLN A O 1
ATOM 2408 N N . GLU A 1 301 ? 27.970 19.795 -1.369 1.00 90.19 301 GLU A N 1
ATOM 2409 C CA . GLU A 1 301 ? 29.439 19.887 -1.413 1.00 90.19 301 GLU A CA 1
ATOM 2410 C C . GLU A 1 301 ? 30.027 19.085 -2.590 1.00 90.19 301 GLU A C 1
ATOM 2412 O O . GLU A 1 301 ? 30.960 19.540 -3.261 1.00 90.19 301 GLU A O 1
ATOM 2417 N N . GLU A 1 302 ? 29.454 17.921 -2.907 1.00 85.62 302 GLU A N 1
ATOM 2418 C CA . GLU A 1 302 ? 29.825 17.132 -4.086 1.00 85.62 302 GLU A CA 1
ATOM 2419 C C . GLU A 1 302 ? 29.492 17.862 -5.394 1.00 85.62 302 GLU A C 1
ATOM 2421 O O . GLU A 1 302 ? 30.334 17.919 -6.297 1.00 85.62 302 GLU A O 1
ATOM 2426 N N . ILE A 1 303 ? 28.307 18.474 -5.487 1.00 82.06 303 ILE A N 1
ATOM 2427 C CA . ILE A 1 303 ? 27.899 19.281 -6.645 1.00 82.06 303 ILE A CA 1
ATOM 2428 C C . ILE A 1 303 ? 28.814 20.499 -6.804 1.00 82.06 303 ILE A C 1
ATOM 2430 O O . ILE A 1 303 ? 29.290 20.758 -7.908 1.00 82.06 303 ILE A O 1
ATOM 2434 N N . GLU A 1 304 ? 29.111 21.227 -5.727 1.00 90.56 304 GLU A N 1
ATOM 2435 C CA . GLU A 1 304 ? 30.021 22.379 -5.756 1.00 90.56 304 GLU A CA 1
ATOM 2436 C C . GLU A 1 304 ? 31.437 21.966 -6.181 1.00 90.56 304 GLU A C 1
ATOM 2438 O O . GLU A 1 304 ? 32.055 22.611 -7.033 1.00 90.56 304 GLU A O 1
ATOM 2443 N N . THR A 1 305 ? 31.923 20.829 -5.678 1.00 88.75 305 THR A N 1
ATOM 2444 C CA . THR A 1 305 ? 33.208 20.248 -6.091 1.00 88.75 305 THR A CA 1
ATOM 2445 C C . THR A 1 305 ? 33.206 19.874 -7.575 1.00 88.75 305 THR A C 1
ATOM 2447 O O . THR A 1 305 ? 34.209 20.064 -8.273 1.00 88.75 305 THR A O 1
ATOM 2450 N N . PHE A 1 306 ? 32.096 19.339 -8.086 1.00 82.12 306 PHE A N 1
ATOM 2451 C CA . PHE A 1 306 ? 31.948 19.000 -9.498 1.00 82.12 306 PHE A CA 1
ATOM 2452 C C . PHE A 1 306 ? 31.907 20.251 -10.388 1.00 82.12 306 PHE A C 1
ATOM 2454 O O . PHE A 1 306 ? 32.612 20.302 -11.399 1.00 82.12 306 PHE A O 1
ATOM 2461 N N . LEU A 1 307 ? 31.166 21.289 -9.987 1.00 85.69 307 LEU A N 1
ATOM 2462 C CA . LEU A 1 307 ? 31.102 22.572 -10.694 1.00 85.69 307 LEU A CA 1
ATOM 2463 C C . LEU A 1 307 ? 32.478 23.245 -10.775 1.00 85.69 307 LEU A C 1
ATOM 2465 O O . LEU A 1 307 ? 32.896 23.641 -11.862 1.00 85.69 307 LEU A O 1
ATOM 2469 N N . ALA A 1 308 ? 33.240 23.270 -9.679 1.00 89.69 308 ALA A N 1
ATOM 2470 C CA . ALA A 1 308 ? 34.597 23.822 -9.670 1.00 89.69 308 ALA A CA 1
ATOM 2471 C C . ALA A 1 308 ? 35.551 23.075 -10.626 1.00 89.69 308 ALA A C 1
ATOM 2473 O O . ALA A 1 308 ? 36.399 23.680 -11.289 1.00 89.69 308 ALA A O 1
ATOM 2474 N N . LYS A 1 309 ? 35.412 21.744 -10.745 1.00 85.50 309 LYS A N 1
ATOM 2475 C CA . LYS A 1 309 ? 36.165 20.960 -11.742 1.00 85.50 309 LYS A CA 1
ATOM 2476 C C . LYS A 1 309 ? 35.775 21.350 -13.168 1.00 85.50 309 LYS A C 1
ATOM 2478 O O . LYS A 1 309 ? 36.656 21.431 -14.025 1.00 85.50 309 LYS A O 1
ATOM 2483 N N . PHE A 1 310 ? 34.492 21.605 -13.415 1.00 83.06 310 PHE A N 1
ATOM 2484 C CA . PHE A 1 310 ? 33.985 22.008 -14.724 1.00 83.06 310 PHE A CA 1
ATOM 2485 C C . PHE A 1 310 ? 34.502 23.394 -15.139 1.00 83.06 310 PHE A C 1
ATOM 2487 O O . PHE A 1 310 ? 35.024 23.546 -16.243 1.00 83.06 310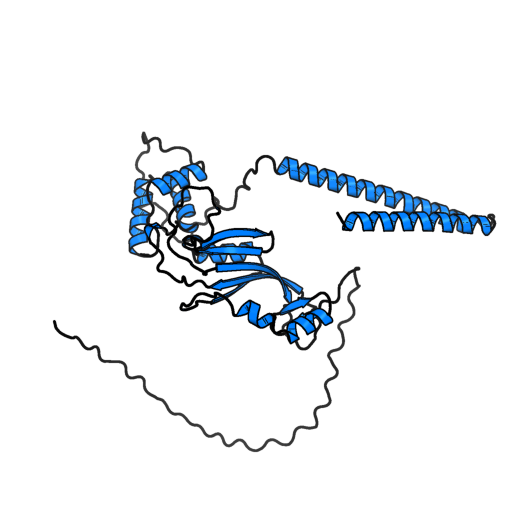 PHE A O 1
ATOM 2494 N N . GLU A 1 311 ? 34.478 24.376 -14.234 1.00 90.50 311 GLU A N 1
ATOM 2495 C CA . GLU A 1 311 ? 35.032 25.718 -14.475 1.00 90.50 311 GLU A CA 1
ATOM 2496 C C . GLU A 1 311 ? 36.522 25.672 -14.852 1.00 90.50 311 GLU A C 1
ATOM 2498 O O . GLU A 1 311 ? 36.960 26.332 -15.797 1.00 90.50 311 GLU A O 1
ATOM 2503 N N . LYS A 1 312 ? 37.307 24.819 -14.181 1.00 86.12 312 LYS A N 1
ATOM 2504 C CA . LYS A 1 312 ? 38.730 24.622 -14.499 1.00 86.12 312 LYS A CA 1
ATOM 2505 C C . LYS A 1 312 ? 38.947 24.044 -15.903 1.00 86.12 312 LYS A C 1
ATOM 2507 O O . LYS A 1 312 ? 39.926 24.386 -16.580 1.00 86.12 312 LYS A O 1
ATOM 2512 N N . VAL A 1 313 ? 38.052 23.166 -16.359 1.00 82.19 313 VAL A N 1
ATOM 2513 C CA . VAL A 1 313 ? 38.082 22.623 -17.727 1.00 82.19 313 VAL A CA 1
ATOM 2514 C C . VAL A 1 313 ? 37.739 23.713 -18.737 1.00 82.19 313 VAL A C 1
ATOM 2516 O O . VAL A 1 313 ? 38.453 23.854 -19.731 1.00 82.19 313 VAL A O 1
ATOM 2519 N N . GLU A 1 314 ? 36.723 24.536 -18.471 1.00 86.81 314 GLU A N 1
ATOM 2520 C CA . GLU A 1 314 ? 36.376 25.669 -19.334 1.00 86.81 314 GLU A CA 1
ATOM 2521 C C . GLU A 1 314 ? 37.518 26.684 -19.462 1.00 86.81 314 GLU A C 1
ATOM 2523 O O . GLU A 1 314 ? 37.825 27.144 -20.567 1.00 86.81 314 GLU A O 1
ATOM 2528 N N . GLU A 1 315 ? 38.185 27.019 -18.357 1.00 88.25 315 GLU A N 1
ATOM 2529 C CA . GLU A 1 315 ? 39.343 27.913 -18.368 1.00 88.25 315 GLU A CA 1
ATOM 2530 C C . GLU A 1 315 ? 40.493 27.321 -19.194 1.00 88.25 315 GLU A C 1
ATOM 2532 O O . GLU A 1 315 ? 41.073 28.004 -20.046 1.00 88.25 315 GLU A O 1
ATOM 2537 N N . SER A 1 316 ? 40.758 26.023 -19.028 1.00 83.44 316 SER A N 1
ATOM 2538 C CA . SER A 1 316 ? 41.757 25.299 -19.820 1.00 83.44 316 SER A CA 1
ATOM 2539 C C . SER A 1 316 ? 41.418 25.344 -21.313 1.00 83.44 316 SER A C 1
ATOM 2541 O O . SER A 1 316 ? 42.271 25.698 -22.133 1.00 83.44 316 SER A O 1
ATOM 2543 N N . MET A 1 317 ? 40.157 25.072 -21.677 1.00 81.88 317 MET A N 1
ATOM 2544 C CA . MET A 1 317 ? 39.641 25.180 -23.049 1.00 81.88 317 MET A CA 1
ATOM 2545 C C . MET A 1 317 ? 39.816 26.588 -23.622 1.00 81.88 317 MET A C 1
ATOM 2547 O O . MET A 1 317 ? 40.254 26.745 -24.768 1.00 81.88 317 MET A O 1
ATOM 2551 N N . ARG A 1 318 ? 39.531 27.625 -22.829 1.00 89.62 318 ARG A N 1
ATOM 2552 C CA . ARG A 1 318 ? 39.708 29.029 -23.221 1.00 89.62 318 ARG A CA 1
ATOM 2553 C C . ARG A 1 318 ? 41.181 29.353 -23.485 1.00 89.62 318 ARG A C 1
ATOM 2555 O O . ARG A 1 318 ? 41.494 29.961 -24.511 1.00 89.62 318 ARG A O 1
ATOM 2562 N N . LEU A 1 319 ? 42.087 28.904 -22.618 1.00 84.12 319 LEU A N 1
ATOM 2563 C CA . LEU A 1 319 ? 43.528 29.119 -22.759 1.00 84.12 319 LEU A CA 1
ATOM 2564 C C . LEU A 1 319 ? 44.088 28.435 -24.013 1.00 84.12 319 LEU A C 1
ATOM 2566 O O . LEU A 1 319 ? 44.830 29.057 -24.776 1.00 84.12 319 LEU A O 1
ATOM 2570 N N . MET A 1 320 ? 43.676 27.200 -24.305 1.00 76.19 320 MET A N 1
ATOM 2571 C CA . MET A 1 320 ? 44.079 26.548 -25.555 1.00 76.19 320 MET A CA 1
ATOM 2572 C C . MET A 1 320 ? 43.502 27.229 -26.778 1.00 76.19 320 MET A C 1
ATOM 2574 O O . MET A 1 320 ? 44.219 27.382 -27.760 1.00 76.19 320 MET A O 1
ATOM 2578 N N . LYS A 1 321 ? 42.243 27.677 -26.737 1.00 86.31 321 LYS A N 1
ATOM 2579 C CA . LYS A 1 321 ? 41.652 28.427 -27.850 1.00 86.31 321 LYS A CA 1
ATOM 2580 C C . LYS A 1 321 ? 42.501 29.655 -28.185 1.00 86.31 321 LYS A C 1
ATOM 2582 O O . LYS A 1 321 ? 42.743 29.919 -29.361 1.00 86.31 321 LYS A O 1
ATOM 2587 N N . ASN A 1 322 ? 43.008 30.356 -27.172 1.00 85.94 322 ASN A N 1
ATOM 2588 C CA . ASN A 1 322 ? 43.916 31.488 -27.359 1.00 85.94 322 ASN A CA 1
ATOM 2589 C C . ASN A 1 322 ? 45.272 31.055 -27.944 1.00 85.94 322 ASN A C 1
ATOM 2591 O O . ASN A 1 322 ? 45.784 31.704 -28.852 1.00 85.94 322 ASN A O 1
ATOM 2595 N N . ILE A 1 323 ? 45.832 29.930 -27.493 1.00 78.12 323 ILE A N 1
ATOM 2596 C CA . ILE A 1 323 ? 47.116 29.407 -27.991 1.00 78.12 323 ILE A CA 1
ATOM 2597 C C . ILE A 1 323 ? 47.021 28.879 -29.428 1.00 78.12 323 ILE A C 1
ATOM 2599 O O . ILE A 1 323 ? 47.926 29.105 -30.230 1.00 78.12 323 ILE A O 1
ATOM 2603 N N . VAL A 1 324 ? 45.936 28.191 -29.774 1.00 77.44 324 VAL A N 1
ATOM 2604 C CA . VAL A 1 324 ? 45.693 27.695 -31.132 1.00 77.44 324 VAL A CA 1
ATOM 2605 C C . VAL A 1 324 ? 45.570 28.868 -32.102 1.00 77.44 324 VAL A C 1
ATOM 2607 O O . VAL A 1 324 ? 46.145 28.797 -33.189 1.00 77.44 324 VAL A O 1
ATOM 2610 N N . LYS A 1 325 ? 44.904 29.953 -31.676 1.00 85.75 325 LYS A N 1
ATOM 2611 C CA . LYS A 1 325 ? 44.759 31.203 -32.438 1.00 85.75 325 LYS A CA 1
ATOM 2612 C C . LYS A 1 325 ? 46.051 32.011 -32.579 1.00 85.75 325 LYS A C 1
ATOM 2614 O O . LYS A 1 325 ? 46.162 32.764 -33.539 1.00 85.75 325 LYS A O 1
ATOM 2619 N N . ALA A 1 326 ? 47.010 31.880 -31.663 1.00 84.44 326 ALA A N 1
ATOM 2620 C CA . ALA A 1 326 ? 48.308 32.532 -31.807 1.00 84.44 326 ALA A CA 1
ATOM 2621 C C . ALA A 1 326 ? 49.087 31.889 -32.972 1.00 84.44 326 ALA A C 1
ATOM 2623 O O . ALA A 1 326 ? 49.353 30.679 -32.969 1.00 84.44 326 ALA A O 1
ATOM 2624 N N . ASN A 1 327 ? 49.446 32.687 -33.979 1.00 79.56 327 ASN A N 1
ATOM 2625 C CA . ASN A 1 327 ? 50.166 32.219 -35.172 1.00 79.56 327 ASN A CA 1
ATOM 2626 C C . ASN A 1 327 ? 51.650 31.933 -34.894 1.00 79.56 327 ASN A C 1
ATOM 2628 O O . ASN A 1 327 ? 52.309 31.244 -35.664 1.00 79.56 327 ASN A O 1
ATOM 2632 N N . ASP A 1 328 ? 52.143 32.396 -33.751 1.00 84.25 328 ASP A N 1
ATOM 2633 C CA . ASP A 1 328 ? 53.572 32.534 -33.470 1.00 84.25 328 ASP A CA 1
ATOM 2634 C C . ASP A 1 328 ? 54.139 31.317 -32.717 1.00 84.25 328 ASP A C 1
ATOM 2636 O O . ASP A 1 328 ? 55.331 31.246 -32.423 1.00 84.25 328 ASP A O 1
ATOM 2640 N N . LYS A 1 329 ? 53.287 30.339 -32.372 1.00 77.56 329 LYS A N 1
ATOM 2641 C CA . LYS A 1 329 ? 53.698 29.149 -31.617 1.00 77.56 329 LYS A CA 1
ATOM 2642 C C . LYS A 1 329 ? 53.940 27.940 -32.530 1.00 77.56 329 LYS A C 1
ATOM 2644 O O . LYS A 1 329 ? 53.038 27.580 -33.293 1.00 77.56 329 LYS A O 1
ATOM 2649 N N . PRO A 1 330 ? 55.086 27.243 -32.385 1.00 87.81 330 PRO A N 1
ATOM 2650 C CA . PRO A 1 330 ? 55.373 26.011 -33.114 1.00 87.81 330 PRO A CA 1
ATOM 2651 C C . PRO A 1 330 ? 54.287 24.947 -32.913 1.00 87.81 330 PRO A C 1
ATOM 2653 O O . PRO A 1 330 ? 53.769 24.770 -31.807 1.00 87.81 330 PRO A O 1
ATOM 2656 N N . ILE A 1 331 ? 53.991 24.186 -33.969 1.00 84.25 331 ILE A N 1
ATOM 2657 C CA . ILE A 1 331 ? 52.972 23.118 -33.982 1.00 84.25 331 ILE A CA 1
ATOM 2658 C C . ILE A 1 331 ? 53.201 22.090 -32.859 1.00 84.25 331 ILE A C 1
ATOM 2660 O O . ILE A 1 331 ? 52.241 21.626 -32.245 1.00 84.25 331 ILE A O 1
ATOM 2664 N N . ALA A 1 332 ? 54.461 21.789 -32.528 1.00 82.25 332 ALA A N 1
ATOM 2665 C CA . ALA A 1 332 ? 54.820 20.874 -31.442 1.00 82.25 332 ALA 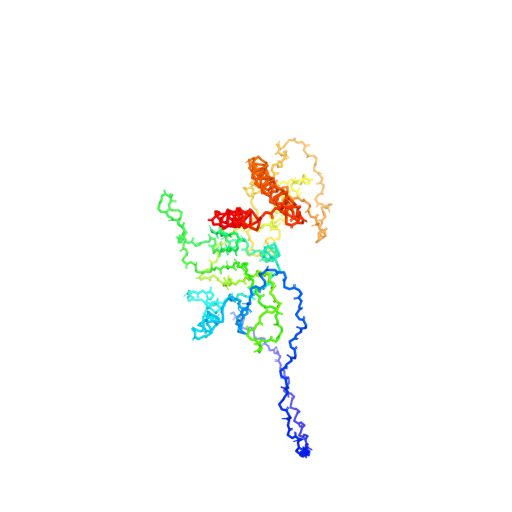A CA 1
ATOM 2666 C C . ALA A 1 332 ? 54.262 21.316 -30.073 1.00 82.25 332 ALA A C 1
ATOM 2668 O O . ALA A 1 332 ? 53.722 20.495 -29.333 1.00 82.25 332 ALA A O 1
ATOM 2669 N N . ASN A 1 333 ? 54.287 22.621 -29.774 1.00 78.88 333 ASN A N 1
ATOM 2670 C CA . ASN A 1 333 ? 53.741 23.161 -28.525 1.00 78.88 333 ASN A CA 1
ATOM 2671 C C . ASN A 1 333 ? 52.209 23.109 -28.504 1.00 78.88 333 ASN A C 1
ATOM 2673 O O . ASN A 1 333 ? 51.615 22.856 -27.458 1.00 78.88 333 ASN A O 1
ATOM 2677 N N . LYS A 1 334 ? 51.556 23.304 -29.659 1.00 80.62 334 LYS A N 1
ATOM 2678 C CA . LYS A 1 334 ? 50.096 23.155 -29.783 1.00 80.62 334 LYS A CA 1
ATOM 2679 C C . LYS A 1 334 ? 49.668 21.699 -29.538 1.00 80.62 334 LYS A C 1
ATOM 2681 O O . LYS A 1 334 ? 48.663 21.470 -28.873 1.00 80.62 334 LYS A O 1
ATOM 2686 N N . ARG A 1 335 ? 50.457 20.724 -30.005 1.00 84.56 335 ARG A N 1
ATOM 2687 C CA . ARG A 1 335 ? 50.200 19.287 -29.807 1.00 84.56 335 ARG A CA 1
ATOM 2688 C C . ARG A 1 335 ? 50.315 18.862 -28.340 1.00 84.56 335 ARG A C 1
ATOM 2690 O O . ARG A 1 335 ? 49.397 18.225 -27.840 1.00 84.56 335 ARG A O 1
ATOM 2697 N N . LEU A 1 336 ? 51.372 19.283 -27.639 1.00 83.44 336 LEU A N 1
ATOM 2698 C CA . LEU A 1 336 ? 51.547 18.992 -26.205 1.00 83.44 336 LEU A CA 1
ATOM 2699 C C . LEU A 1 336 ? 50.386 19.520 -25.345 1.00 83.44 336 LEU A C 1
ATOM 2701 O O . LEU A 1 336 ? 49.973 18.871 -24.387 1.00 83.44 336 LEU A O 1
ATOM 2705 N N . LEU A 1 337 ? 49.822 20.675 -25.705 1.00 78.12 337 LEU A N 1
ATOM 2706 C CA . LEU A 1 337 ? 48.669 21.244 -25.002 1.00 78.12 337 LEU A CA 1
ATOM 2707 C C . LEU A 1 337 ? 47.377 20.456 -25.242 1.00 78.12 337 LEU A C 1
ATOM 2709 O O . LEU A 1 337 ? 46.621 20.237 -24.300 1.00 78.12 337 LEU A O 1
ATOM 2713 N N . MET A 1 338 ? 47.146 19.989 -26.473 1.00 80.94 338 MET A N 1
ATOM 2714 C CA . MET A 1 338 ? 46.003 19.122 -26.786 1.00 80.94 338 MET A CA 1
ATOM 2715 C C . MET A 1 338 ? 46.089 17.777 -26.049 1.00 80.94 338 MET A C 1
ATOM 2717 O O . MET A 1 338 ? 45.073 17.274 -25.575 1.00 80.94 338 MET A O 1
ATOM 2721 N N . GLU A 1 339 ? 47.294 17.219 -25.905 1.00 85.94 339 GLU A N 1
ATOM 2722 C CA . GLU A 1 339 ? 47.543 15.989 -25.139 1.00 85.94 339 GLU A CA 1
ATOM 2723 C C . GLU A 1 339 ? 47.232 16.188 -23.641 1.00 85.94 339 GLU A C 1
ATOM 2725 O O . GLU A 1 339 ? 46.533 15.381 -23.031 1.00 85.94 339 GLU A O 1
ATOM 2730 N N . SER A 1 340 ? 47.677 17.310 -23.063 1.00 81.81 340 SER A N 1
ATOM 2731 C CA . SER A 1 340 ? 47.401 17.681 -21.665 1.00 81.81 340 SER A CA 1
ATOM 2732 C C . SER A 1 340 ? 45.899 17.853 -21.382 1.00 81.81 340 SER A C 1
ATOM 2734 O O . SER A 1 340 ? 45.384 17.413 -20.349 1.00 81.81 340 SER A O 1
ATOM 2736 N N . LEU A 1 341 ? 45.159 18.432 -22.334 1.00 77.69 341 LEU A N 1
ATOM 2737 C CA . LEU A 1 341 ? 43.706 18.556 -22.238 1.00 77.69 341 LEU A CA 1
ATOM 2738 C C . LEU A 1 341 ? 43.010 17.202 -22.278 1.00 77.69 341 LEU A C 1
ATOM 2740 O O . LEU A 1 341 ? 42.105 16.960 -21.484 1.00 77.69 341 LEU A O 1
ATOM 2744 N N . ARG A 1 342 ? 43.421 16.335 -23.205 1.00 84.69 342 ARG A N 1
ATOM 2745 C CA . ARG A 1 342 ? 42.843 15.000 -23.342 1.00 84.69 342 ARG A CA 1
ATOM 2746 C C . ARG A 1 342 ? 42.934 14.237 -22.020 1.00 84.69 342 ARG A C 1
ATOM 2748 O O . ARG A 1 342 ? 41.921 13.743 -21.544 1.00 84.69 342 ARG A O 1
ATOM 2755 N N . LEU A 1 343 ? 44.102 14.265 -21.377 1.00 82.81 343 LEU A N 1
ATOM 2756 C CA . LEU A 1 343 ? 44.300 13.662 -20.055 1.00 82.81 343 LEU A CA 1
ATOM 2757 C C . LEU A 1 343 ? 43.400 14.288 -18.976 1.00 82.81 343 LEU A C 1
ATOM 2759 O O . LEU A 1 343 ? 42.905 13.589 -18.096 1.00 82.81 343 LEU A O 1
ATOM 2763 N N . SER A 1 344 ? 43.151 15.598 -19.044 1.00 78.00 344 SER A N 1
ATOM 2764 C CA . SER A 1 344 ? 42.246 16.281 -18.109 1.00 78.00 344 SER A CA 1
ATOM 2765 C C . SER A 1 344 ? 40.783 15.849 -18.291 1.00 78.00 344 SER A C 1
ATOM 2767 O O . SER A 1 344 ? 40.081 15.666 -17.297 1.00 78.00 344 SER A O 1
ATOM 2769 N N . PHE A 1 345 ? 40.335 15.630 -19.532 1.00 79.62 345 PHE A N 1
ATOM 2770 C CA . PHE A 1 345 ? 39.002 15.088 -19.825 1.00 79.62 345 PHE A CA 1
ATOM 2771 C C . PHE A 1 345 ? 38.866 13.624 -19.412 1.00 79.62 345 PHE A C 1
ATOM 2773 O O . PHE A 1 345 ? 37.877 13.273 -18.773 1.00 79.62 345 PHE A O 1
ATOM 2780 N N . ASP A 1 346 ? 39.861 12.790 -19.713 1.00 82.12 346 ASP A N 1
ATOM 2781 C CA . ASP A 1 346 ? 39.848 11.368 -19.353 1.00 82.12 346 ASP A CA 1
ATOM 2782 C C . ASP A 1 346 ? 39.764 11.188 -17.825 1.00 82.12 346 ASP A C 1
ATOM 2784 O O . ASP A 1 346 ? 39.011 10.345 -17.328 1.00 82.12 346 ASP A O 1
ATOM 2788 N N . ASN A 1 347 ? 40.451 12.044 -17.061 1.00 78.94 347 ASN A N 1
ATOM 2789 C CA . ASN A 1 347 ? 40.349 12.078 -15.600 1.00 78.94 347 ASN A CA 1
ATOM 2790 C C . ASN A 1 347 ? 38.962 12.514 -15.107 1.00 78.94 347 ASN A C 1
ATOM 2792 O O . ASN A 1 347 ? 38.476 11.989 -14.105 1.00 78.94 347 ASN A O 1
ATOM 2796 N N . LEU A 1 348 ? 38.311 13.458 -15.791 1.00 77.06 348 LEU A N 1
ATOM 2797 C CA . LEU A 1 348 ? 36.979 13.936 -15.416 1.00 77.06 348 LEU A CA 1
ATOM 2798 C C . LEU A 1 348 ? 35.903 12.878 -15.694 1.00 77.06 348 LEU A C 1
ATOM 2800 O O . LEU A 1 348 ? 35.055 12.638 -14.838 1.00 77.06 348 LEU A O 1
ATOM 2804 N N . ILE A 1 349 ? 36.001 12.186 -16.833 1.00 78.75 349 ILE A N 1
ATOM 2805 C CA . ILE A 1 349 ? 35.126 11.061 -17.200 1.00 78.75 349 ILE A CA 1
ATOM 2806 C C . ILE A 1 349 ? 35.321 9.887 -16.230 1.00 78.75 349 ILE A C 1
ATOM 2808 O O . ILE A 1 349 ? 34.353 9.283 -15.768 1.00 78.75 349 ILE A O 1
ATOM 2812 N N . SER A 1 350 ? 36.569 9.584 -15.867 1.00 80.44 350 SER A N 1
ATOM 2813 C CA . SER A 1 350 ? 36.867 8.519 -14.902 1.00 80.44 350 SER A CA 1
ATOM 2814 C C . SER A 1 350 ? 36.310 8.844 -13.512 1.00 80.44 350 SER A C 1
ATOM 2816 O O . SER A 1 350 ? 35.738 7.976 -12.855 1.00 80.44 350 SER A O 1
ATOM 2818 N N . ALA A 1 351 ? 36.406 10.108 -13.085 1.00 75.06 351 ALA A N 1
ATOM 2819 C CA . ALA A 1 351 ? 35.825 10.562 -11.825 1.00 75.06 351 ALA A CA 1
ATOM 2820 C C . ALA A 1 351 ? 34.288 10.481 -11.828 1.00 75.06 351 ALA A C 1
ATOM 2822 O O . ALA A 1 351 ? 33.711 10.061 -10.827 1.00 75.06 351 ALA A O 1
ATOM 2823 N N . SER A 1 352 ? 33.619 10.814 -12.940 1.00 71.88 352 SER A N 1
ATOM 2824 C CA . SER A 1 352 ? 32.154 10.706 -13.027 1.00 71.88 352 SER A CA 1
ATOM 2825 C C . SER A 1 352 ? 31.660 9.259 -13.009 1.00 71.88 352 SER A C 1
ATOM 2827 O O . SER A 1 352 ? 30.634 8.982 -12.400 1.00 71.88 352 SER A O 1
ATOM 2829 N N . LEU A 1 353 ? 32.404 8.326 -13.612 1.00 73.69 353 LEU A N 1
ATOM 2830 C CA . LEU A 1 353 ? 32.055 6.899 -13.600 1.00 73.69 353 LEU A CA 1
ATOM 2831 C C . LEU A 1 353 ? 32.209 6.270 -12.207 1.00 73.69 353 LEU A C 1
ATOM 2833 O O . LEU A 1 353 ? 31.417 5.417 -11.824 1.00 73.69 353 LEU A O 1
ATOM 2837 N N . SER A 1 354 ? 33.187 6.724 -11.417 1.00 69.06 354 SER A N 1
ATOM 2838 C CA . SER A 1 354 ? 33.373 6.235 -10.043 1.00 69.06 354 SER A CA 1
ATOM 2839 C C . SER A 1 354 ? 32.278 6.680 -9.063 1.00 69.06 354 SER A C 1
ATOM 2841 O O . SER A 1 354 ? 32.087 6.033 -8.037 1.00 69.06 354 SER A O 1
ATOM 2843 N N . LEU A 1 355 ? 31.557 7.762 -9.384 1.00 62.66 355 LEU A N 1
ATOM 2844 C CA . LEU A 1 355 ? 30.442 8.275 -8.580 1.00 62.66 355 LEU A CA 1
ATOM 2845 C C . LEU A 1 355 ? 29.138 7.505 -8.827 1.00 62.66 355 LEU A C 1
ATOM 2847 O O . LEU A 1 355 ? 28.301 7.444 -7.939 1.00 62.66 355 LEU A O 1
ATOM 2851 N N . SER A 1 356 ? 28.961 6.896 -10.002 1.00 54.47 356 SER A N 1
ATOM 2852 C CA . SER A 1 356 ? 27.761 6.105 -10.320 1.00 54.47 356 SER A CA 1
ATOM 2853 C C . SER A 1 356 ? 27.729 4.706 -9.688 1.00 54.47 356 SER A C 1
ATOM 2855 O O . SER A 1 356 ? 26.673 4.077 -9.684 1.00 54.47 356 SER A O 1
ATOM 2857 N N . ASP A 1 357 ? 28.863 4.226 -9.169 1.00 54.53 357 ASP A N 1
ATOM 2858 C CA . ASP A 1 357 ? 29.005 2.887 -8.575 1.00 54.53 357 ASP A CA 1
ATOM 2859 C C . ASP A 1 357 ? 28.915 2.873 -7.029 1.00 54.53 357 ASP A C 1
ATOM 2861 O O . ASP A 1 357 ? 28.960 1.792 -6.430 1.00 54.53 357 ASP A O 1
ATOM 2865 N N . GLN A 1 358 ? 28.791 4.040 -6.376 1.00 49.41 358 GLN A N 1
ATOM 2866 C CA . GLN A 1 358 ? 28.573 4.191 -4.923 1.00 49.41 358 GLN A CA 1
ATOM 2867 C C . GLN A 1 358 ? 27.111 4.523 -4.620 1.00 49.41 358 GLN A C 1
ATOM 2869 O O . GLN A 1 358 ? 26.606 4.009 -3.591 1.00 49.41 358 GLN A O 1
#

Solvent-accessible surface area (backbone atoms only — not comparable to full-atom values): 22205 Å² total; per-residue (Å²): 134,86,84,82,82,86,80,88,85,86,80,85,85,82,88,79,88,80,87,76,88,75,76,86,74,79,85,73,76,85,78,72,81,73,73,73,79,75,78,72,81,81,69,86,78,61,89,82,76,69,68,33,17,40,33,72,85,66,27,47,60,28,82,37,65,68,58,36,50,51,39,59,75,66,47,53,53,56,58,73,70,67,68,34,56,89,61,95,57,83,79,42,71,48,81,47,79,30,78,35,70,66,57,51,48,49,53,40,53,78,68,40,45,59,25,53,33,36,81,78,57,64,56,100,48,36,39,39,29,33,40,64,59,38,42,90,76,71,71,91,82,65,85,78,74,82,49,84,40,90,44,59,25,26,41,38,38,39,54,44,63,31,49,69,59,92,71,53,87,57,56,64,51,89,41,75,41,66,30,20,40,36,35,19,21,77,40,62,74,59,86,80,58,64,95,70,42,38,69,28,65,64,60,51,51,56,52,43,49,44,45,72,74,66,49,53,68,70,57,54,39,53,56,41,48,60,51,32,75,77,38,82,88,54,42,68,68,46,72,71,53,53,52,51,42,36,63,74,69,66,58,75,84,83,83,89,77,81,82,78,84,73,68,83,84,75,60,87,85,59,98,80,72,82,71,76,82,72,62,68,70,71,74,82,53,89,62,46,70,63,48,53,50,49,52,50,51,51,54,48,53,52,48,51,55,51,49,56,53,49,53,54,50,53,52,50,52,52,53,47,53,54,54,70,68,42,87,88,60,60,68,68,63,56,49,56,52,54,53,55,48,50,55,54,50,52,52,51,55,51,54,55,56,60,60,76,76,110

Mean predicted aligned error: 15.69 Å

Secondary structure (DSSP, 8-state):
----PPP--PPP---------PPPPPPPPP---PPPPPPPP-----TT----EE-TTT-BEESSHHHHHHHHHTTHHHHHHH-S--SSS---EEEEEESSHHHHHHHHHHTTGGGTEEEEEEETTEEEEEETTBSTT--TTS------B----EEEEEEEEEE--S--SSSB-S-EEEEEEEEEE-S-SS---GGGPPPPHHHHHHHHHHHHTT--HHHHHHHHHHHHHH-TTSPPP-HHHHHHHHHHHT-----SS------GGGS--STT---TTSS------TTHHHHHHHHHHHHHHHHHHHHHHHHHHHHHHHHHHHHHH-TTS-HHHHHHHHHHHHHHHHHHHHHHHHHTT-

Sequence (358 aa):
MAEMRNPLDVVPLEDQATADLSLPSPPSPPSQPSQPPERPPAFPLTLDSFEMFHCGQCRKTFSCRTSARSHRKANACRNSQETTCSANHKHKPISLKFDSMAEAEQWRLGNELDRYFSFKSGQKFYRVLHCSQNVKDKMAGSKKSKKIFNCDAKIFYSQRELCLCDNHESEWCWNLKQQVLVYGCLEHSHPIERNKIRLSKIVKDRAAELIASGVPSDVVLKEYLAQHEQDPNSKPLAYSDVYQIKKRCKLKGYDGKGVKHEKSSDLPCGSAFKGPFFEKRPNQIPKLDKIEGRIWNNEQEEIETFLAKFEKVEESMRLMKNIVKANDKPIANKRLLMESLRLSFDNLISASLSLSDQ